Protein AF-A0A932Q1H1-F1 (afdb_monomer)

Nearest PDB structures (foldseek):
  6okh-assembly1_B  TM=9.590E-01  e=2.403E-22  Leptospira borgpetersenii serovar Hardjo-bovis str. JB197
  1wdj-assembly1_C  TM=8.481E-01  e=5.173E-12  Thermus thermophilus
  3ot2-assembly1_B  TM=8.243E-01  e=4.016E-12  Trichormus variabilis ATCC 29413
  1wdj-assembly1_B  TM=8.340E-01  e=1.480E-10  Thermus thermophilus
  5cj4-assembly2_D  TM=5.646E-01  e=1.802E+00  Homo sapiens

Secondary structure (DSSP, 8-state):
-----PPPP-HHHHTTS--SSSEEEEETTEEEEEPPPPHHHHHHHHHHHHHHHHHHHHTT-EEEEESS--EESSSS-EE--SEEEEEGGGGGGB-SS-EES--SEEEEE--TTTHHIIIIIIHHHHHHHT-SEEEEEETTTTEEEEEEEETTEEEEEEEE-TT-EEE-SSSTT-EEESHHHH--

pLDDT: mean 94.81, std 8.39, range [45.94, 98.88]

Sequence (184 aa):
MVVATRVKLNYADLQLFPNDGKRHELIDGEHIMSPAPETKHQDTVGNLFALFRGFVRQNKLGRVFVAPVDVVFSEYDVIEPDIVFVSANRKQIITKTNIRGAPDLVVEILSPSTKEIDRKTKFKLYEKYGVREYWIIDPDAETIEIYALRAEGYVLFQKFSRGDSVRSDVLSGFACMVDELFEV

Solvent-accessible surface area (backbone atoms only — not comparable to full-atom values): 10357 Å² total; per-residue (Å²): 134,86,80,81,78,76,83,62,44,38,56,75,58,58,73,70,57,76,95,76,70,55,51,78,29,28,57,84,11,43,82,45,78,44,73,68,79,57,68,69,51,51,50,34,50,52,40,46,48,52,55,52,46,53,53,31,58,76,68,65,47,45,50,68,49,55,52,89,45,48,37,32,69,48,64,30,29,30,38,52,54,49,31,38,33,39,40,55,95,52,51,84,33,56,56,99,82,38,29,57,43,61,43,45,30,43,32,42,68,46,44,97,87,44,41,70,44,57,71,48,56,47,43,52,49,38,49,74,59,57,29,43,31,41,36,44,31,35,72,88,77,49,33,40,38,36,28,38,55,49,97,94,38,70,40,78,71,52,77,44,41,70,87,34,73,48,72,42,81,88,51,69,88,47,69,49,53,44,49,65,35,74,66,132

Structure (mmCIF, N/CA/C/O backbone):
data_AF-A0A932Q1H1-F1
#
_entry.id   AF-A0A932Q1H1-F1
#
loop_
_atom_site.group_PDB
_atom_site.id
_atom_site.type_symbol
_atom_site.label_atom_id
_atom_site.label_alt_id
_atom_site.label_comp_id
_atom_site.label_asym_id
_atom_site.label_entity_id
_atom_site.label_seq_id
_atom_site.pdbx_PDB_ins_code
_atom_site.Cartn_x
_atom_site.Cartn_y
_atom_site.Cartn_z
_atom_site.occupancy
_atom_site.B_iso_or_equiv
_atom_site.auth_seq_id
_atom_site.auth_comp_id
_atom_site.auth_asym_id
_atom_site.auth_atom_id
_atom_site.pdbx_PDB_model_num
ATOM 1 N N . MET A 1 1 ? 16.935 7.320 -37.375 1.00 47.59 1 MET A N 1
ATOM 2 C CA . MET A 1 1 ? 16.308 7.643 -36.078 1.00 47.59 1 MET A CA 1
ATOM 3 C C . MET A 1 1 ? 16.787 6.585 -35.095 1.00 47.59 1 MET A C 1
ATOM 5 O O . MET A 1 1 ? 16.393 5.438 -35.234 1.00 47.59 1 MET A O 1
ATOM 9 N N . VAL A 1 2 ? 17.756 6.907 -34.236 1.00 45.94 2 VAL A N 1
ATOM 10 C CA . VAL A 1 2 ? 18.303 5.943 -33.265 1.00 45.94 2 VAL A CA 1
ATOM 11 C C . VAL A 1 2 ? 17.427 6.029 -32.023 1.00 45.94 2 VAL A C 1
ATOM 13 O O . VAL A 1 2 ? 17.418 7.059 -31.355 1.00 45.94 2 VAL A O 1
ATOM 16 N N . VAL A 1 3 ? 16.640 4.989 -31.753 1.00 48.88 3 VAL A N 1
ATOM 17 C CA . VAL A 1 3 ? 15.914 4.868 -30.487 1.00 48.88 3 VAL A CA 1
ATOM 18 C C . VAL A 1 3 ? 16.919 4.332 -29.476 1.00 48.88 3 VAL A C 1
ATOM 20 O O . VAL A 1 3 ? 17.354 3.190 -29.588 1.00 48.88 3 VAL A O 1
ATOM 23 N N . ALA A 1 4 ? 17.352 5.171 -28.537 1.00 54.09 4 ALA A N 1
ATOM 24 C CA . ALA A 1 4 ? 18.150 4.708 -27.412 1.00 54.09 4 ALA A CA 1
ATOM 25 C C . ALA A 1 4 ? 17.243 3.872 -26.502 1.00 54.09 4 ALA A C 1
ATOM 27 O O . ALA A 1 4 ? 16.355 4.407 -25.837 1.00 54.09 4 ALA A O 1
ATOM 28 N N . THR A 1 5 ? 17.427 2.556 -26.501 1.00 59.19 5 THR A N 1
ATOM 29 C CA . THR A 1 5 ? 16.734 1.667 -25.571 1.00 59.19 5 THR A CA 1
ATOM 30 C C . THR A 1 5 ? 17.312 1.908 -24.177 1.00 59.19 5 THR A C 1
ATOM 32 O O . THR A 1 5 ? 18.491 1.639 -23.945 1.00 59.19 5 THR A O 1
ATOM 35 N N . ARG A 1 6 ? 16.515 2.451 -23.247 1.00 73.00 6 ARG A N 1
ATOM 36 C CA . ARG A 1 6 ? 16.890 2.475 -21.824 1.00 73.00 6 ARG A CA 1
ATOM 37 C C . ARG A 1 6 ? 17.041 1.031 -21.342 1.00 73.00 6 ARG A C 1
ATOM 39 O O . ARG A 1 6 ? 16.185 0.197 -21.633 1.00 73.00 6 ARG A O 1
ATOM 46 N N . VAL A 1 7 ? 18.127 0.745 -20.629 1.00 86.12 7 VAL A N 1
ATOM 47 C CA . VAL A 1 7 ? 18.314 -0.549 -19.961 1.00 86.12 7 VAL A CA 1
ATOM 48 C C . VAL A 1 7 ? 17.273 -0.643 -18.848 1.00 86.12 7 VAL A C 1
ATOM 50 O O . VAL A 1 7 ? 17.246 0.217 -17.970 1.00 86.12 7 VAL A O 1
ATOM 53 N N . LYS A 1 8 ? 16.399 -1.650 -18.918 1.00 94.62 8 LYS A N 1
ATOM 54 C CA . LYS A 1 8 ? 15.456 -1.979 -17.846 1.00 94.62 8 LYS A CA 1
ATOM 55 C C . LYS A 1 8 ? 16.166 -2.838 -16.814 1.00 94.62 8 LYS A C 1
ATOM 57 O O . LYS A 1 8 ? 16.772 -3.838 -17.193 1.00 94.62 8 LYS A O 1
ATOM 62 N N . LEU A 1 9 ? 16.068 -2.452 -15.547 1.00 97.25 9 LEU A N 1
ATOM 63 C CA . LEU A 1 9 ? 16.539 -3.274 -14.440 1.00 97.25 9 LEU A CA 1
ATOM 64 C C . LEU A 1 9 ? 15.504 -4.340 -14.119 1.00 97.25 9 LEU A C 1
ATOM 66 O O . LEU A 1 9 ? 14.304 -4.075 -14.178 1.00 97.25 9 LEU A O 1
ATOM 70 N N . ASN A 1 10 ? 15.962 -5.527 -13.753 1.00 97.31 10 ASN A N 1
ATOM 71 C CA . ASN A 1 10 ? 15.102 -6.587 -13.252 1.00 97.31 10 ASN A CA 1
ATOM 72 C C . ASN A 1 10 ? 15.294 -6.838 -11.753 1.00 97.31 10 ASN A C 1
ATOM 74 O O . ASN A 1 10 ? 16.150 -6.252 -11.092 1.00 97.31 10 ASN A O 1
ATOM 78 N N . TYR A 1 11 ? 14.503 -7.758 -11.203 1.00 96.88 11 TYR A N 1
ATOM 79 C CA . TYR A 1 11 ? 14.612 -8.139 -9.801 1.00 96.88 11 TYR A CA 1
ATOM 80 C C . TYR A 1 11 ? 16.012 -8.639 -9.420 1.00 96.88 11 TYR A C 1
ATOM 82 O O . TYR A 1 11 ? 16.456 -8.377 -8.309 1.00 96.88 11 TYR A O 1
ATOM 90 N N . ALA A 1 12 ? 16.727 -9.330 -10.314 1.00 96.25 12 ALA A N 1
ATOM 91 C CA . ALA A 1 12 ? 18.087 -9.776 -10.018 1.00 96.25 12 ALA A CA 1
ATOM 92 C C . ALA A 1 12 ? 19.050 -8.588 -9.875 1.00 96.25 12 ALA A C 1
ATOM 94 O O . ALA A 1 12 ? 19.867 -8.595 -8.958 1.00 96.25 12 ALA A O 1
ATOM 95 N N . ASP A 1 13 ? 18.902 -7.556 -10.710 1.00 96.88 13 ASP A N 1
ATOM 96 C CA . ASP A 1 13 ? 19.646 -6.302 -10.579 1.00 96.88 13 ASP A CA 1
ATOM 97 C C . ASP A 1 13 ? 19.304 -5.595 -9.264 1.00 96.88 13 ASP A C 1
ATOM 99 O O . ASP A 1 13 ? 20.210 -5.152 -8.564 1.00 96.88 13 ASP A O 1
ATOM 103 N N . LEU A 1 14 ? 18.017 -5.539 -8.890 1.00 95.62 14 LEU A N 1
ATOM 104 C CA . LEU A 1 14 ? 17.559 -4.915 -7.642 1.00 95.62 14 LEU A CA 1
ATOM 105 C C . LEU A 1 14 ? 18.234 -5.526 -6.407 1.00 95.62 14 LEU A C 1
ATOM 107 O O . LEU A 1 14 ? 18.623 -4.806 -5.494 1.00 95.62 14 LEU A O 1
ATOM 111 N N . GLN A 1 15 ? 18.440 -6.844 -6.391 1.00 94.62 15 GLN A N 1
ATOM 112 C CA . GLN A 1 15 ? 19.093 -7.538 -5.272 1.00 94.62 15 GLN A CA 1
ATOM 113 C C . GLN A 1 15 ? 20.588 -7.202 -5.121 1.00 94.62 15 GLN A C 1
ATOM 115 O O . GLN A 1 15 ? 21.200 -7.580 -4.122 1.00 94.62 15 GLN A O 1
ATOM 120 N N . LEU A 1 16 ? 21.193 -6.510 -6.093 1.00 95.88 16 LEU A N 1
ATOM 121 C CA . LEU A 1 16 ? 22.576 -6.031 -6.022 1.00 95.88 16 LEU A CA 1
ATOM 122 C C . LEU A 1 16 ? 22.689 -4.629 -5.408 1.00 95.88 16 LEU A C 1
ATOM 124 O O . LEU A 1 16 ? 23.805 -4.145 -5.201 1.00 95.88 16 LEU A O 1
ATOM 128 N N . PHE A 1 17 ? 21.565 -3.963 -5.137 1.00 94.44 17 PHE A N 1
ATOM 129 C CA . PHE A 1 17 ? 21.568 -2.634 -4.541 1.00 94.44 17 PHE A CA 1
ATOM 130 C C . PHE A 1 17 ? 22.065 -2.690 -3.090 1.00 94.44 17 PHE A C 1
ATOM 132 O O . PHE A 1 17 ? 21.867 -3.687 -2.38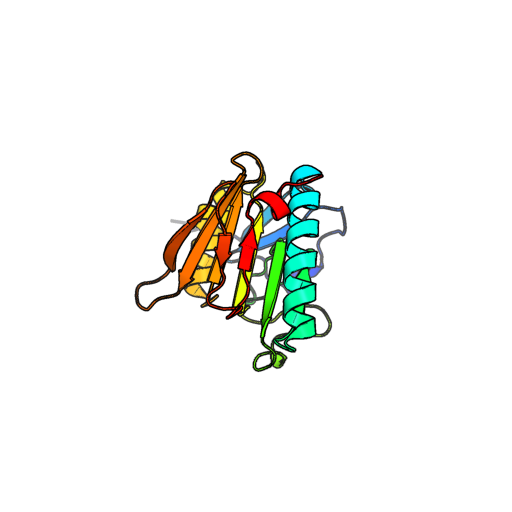9 1.00 94.44 17 PHE A O 1
ATOM 139 N N . PRO A 1 18 ? 22.758 -1.637 -2.624 1.00 92.19 18 PRO A N 1
ATOM 140 C CA . PRO A 1 18 ? 23.287 -1.610 -1.272 1.00 92.19 18 PRO A CA 1
ATOM 141 C C . PRO A 1 18 ? 22.155 -1.535 -0.245 1.00 92.19 18 PRO A C 1
ATOM 143 O O . PRO A 1 18 ? 21.146 -0.873 -0.459 1.00 92.19 18 PRO A O 1
ATOM 146 N N . ASN A 1 19 ? 22.369 -2.137 0.923 1.00 87.81 19 ASN A N 1
ATOM 147 C CA . ASN A 1 19 ? 21.526 -1.888 2.088 1.00 87.81 19 ASN A CA 1
ATOM 148 C C . ASN A 1 19 ? 21.940 -0.556 2.740 1.00 87.81 19 ASN A C 1
ATOM 150 O O . ASN A 1 19 ? 22.687 -0.541 3.718 1.00 87.81 19 ASN A O 1
ATOM 154 N N . ASP A 1 20 ? 21.535 0.562 2.133 1.00 91.44 20 ASP A N 1
ATOM 155 C CA . ASP A 1 20 ? 21.924 1.924 2.527 1.00 91.44 20 ASP A CA 1
ATOM 156 C C . ASP A 1 20 ? 20.825 2.684 3.298 1.00 91.44 20 ASP A C 1
ATOM 158 O O . ASP A 1 20 ? 20.944 3.887 3.536 1.00 91.44 20 ASP A O 1
ATOM 162 N N . GLY A 1 21 ? 19.769 1.973 3.708 1.00 87.69 21 GLY A N 1
ATOM 163 C CA . GLY A 1 21 ? 18.625 2.529 4.431 1.00 87.69 21 GLY A CA 1
ATOM 164 C C . GLY A 1 21 ? 17.605 3.253 3.549 1.00 87.69 21 GLY A C 1
ATOM 165 O O . GLY A 1 21 ? 16.687 3.874 4.086 1.00 87.69 21 GLY A O 1
ATOM 166 N N . LYS A 1 22 ? 17.743 3.199 2.220 1.00 91.38 22 LYS A N 1
ATOM 167 C CA . LYS A 1 22 ? 16.736 3.692 1.273 1.00 91.38 22 LYS A CA 1
ATOM 168 C C . LYS A 1 22 ? 15.858 2.550 0.779 1.00 91.38 22 LYS A C 1
ATOM 170 O O . LYS A 1 22 ? 16.272 1.394 0.751 1.00 91.38 22 LYS A O 1
ATOM 175 N N . ARG A 1 23 ? 14.651 2.904 0.342 1.00 93.25 23 ARG A N 1
ATOM 176 C CA . ARG A 1 23 ? 13.730 1.988 -0.338 1.00 93.25 23 ARG A CA 1
ATOM 177 C C . ARG A 1 23 ? 14.048 2.002 -1.829 1.00 93.25 23 ARG A C 1
ATOM 179 O O . ARG A 1 23 ? 14.139 3.072 -2.437 1.00 93.25 23 ARG A O 1
ATOM 186 N N . HIS A 1 24 ? 14.260 0.816 -2.390 1.00 95.94 24 HIS A N 1
ATOM 187 C CA . HIS A 1 24 ? 14.601 0.610 -3.794 1.00 95.94 24 HIS A CA 1
ATOM 188 C C . HIS A 1 24 ? 13.503 -0.214 -4.460 1.00 95.94 24 HIS A C 1
ATOM 190 O O . HIS A 1 24 ? 13.280 -1.365 -4.107 1.00 95.94 24 HIS A O 1
ATOM 196 N N . GLU A 1 25 ? 12.832 0.376 -5.442 1.00 97.25 25 GLU A N 1
ATOM 197 C CA . GLU A 1 25 ? 11.711 -0.239 -6.150 1.00 97.25 25 GLU A CA 1
ATOM 198 C C . GLU A 1 25 ? 11.950 -0.205 -7.660 1.00 97.25 25 GLU A C 1
ATOM 200 O O . GLU A 1 25 ? 12.678 0.644 -8.176 1.00 97.25 25 GLU A O 1
ATOM 205 N N . LEU A 1 26 ? 11.306 -1.113 -8.381 1.00 98.06 26 LEU A N 1
ATOM 206 C CA . LEU A 1 26 ? 11.254 -1.165 -9.832 1.00 98.06 26 LEU A CA 1
ATOM 207 C C . LEU A 1 26 ? 9.805 -1.051 -10.299 1.00 98.06 26 LEU A C 1
ATOM 209 O O . LEU A 1 26 ? 8.946 -1.819 -9.864 1.00 98.06 26 LEU A O 1
ATOM 213 N N . ILE A 1 27 ? 9.546 -0.132 -11.227 1.00 97.38 27 ILE A N 1
ATOM 214 C CA . ILE A 1 27 ? 8.281 -0.069 -11.965 1.00 97.38 27 ILE A CA 1
ATOM 215 C C . ILE A 1 27 ? 8.605 -0.025 -13.454 1.00 97.38 27 ILE A C 1
ATOM 217 O O . ILE A 1 27 ? 9.299 0.874 -13.918 1.00 97.38 27 ILE A O 1
ATOM 221 N N . ASP A 1 28 ? 8.129 -1.018 -14.202 1.00 96.69 28 ASP A N 1
ATOM 222 C CA . ASP A 1 28 ? 8.501 -1.269 -15.600 1.00 96.69 28 ASP A CA 1
ATOM 223 C C . ASP A 1 28 ? 10.029 -1.298 -15.846 1.00 96.69 28 ASP A C 1
ATOM 225 O O . ASP A 1 28 ? 10.527 -0.948 -16.918 1.00 96.69 28 ASP A O 1
ATOM 229 N N . GLY A 1 29 ? 10.785 -1.726 -14.832 1.00 97.12 29 GLY A N 1
ATOM 230 C CA . GLY A 1 29 ? 12.244 -1.782 -14.823 1.00 97.12 29 GLY A CA 1
ATOM 231 C C . GLY A 1 29 ? 12.934 -0.427 -14.656 1.00 97.12 29 GLY A C 1
ATOM 232 O O . GLY A 1 29 ? 14.161 -0.360 -14.758 1.00 97.12 29 GLY A O 1
ATOM 233 N N . GLU A 1 30 ? 12.183 0.648 -14.400 1.00 96.50 30 GLU A N 1
ATOM 234 C CA . GLU A 1 30 ? 12.737 1.925 -13.955 1.00 96.50 30 GLU A CA 1
ATOM 235 C C . GLU A 1 30 ? 12.958 1.897 -12.441 1.00 96.50 30 GLU A C 1
ATOM 237 O O . GLU A 1 30 ? 12.063 1.542 -11.674 1.00 96.50 30 GLU A O 1
ATOM 242 N N . HIS A 1 31 ? 14.164 2.279 -12.015 1.00 96.19 31 HIS A N 1
ATOM 243 C C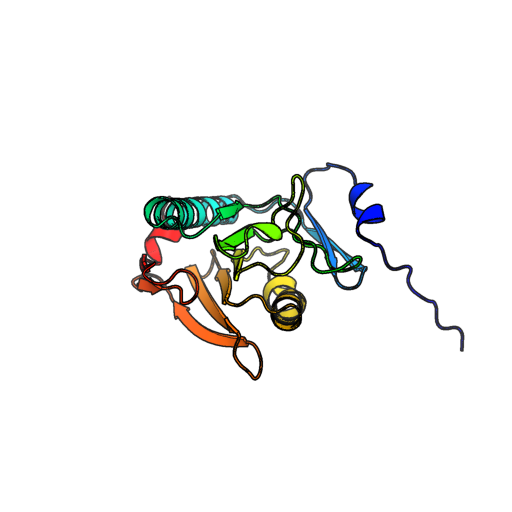A . HIS A 1 31 ? 14.522 2.349 -10.603 1.00 96.19 31 HIS A CA 1
ATOM 244 C C . HIS A 1 31 ? 13.913 3.583 -9.945 1.00 96.19 31 HIS A C 1
ATOM 246 O O . HIS A 1 31 ? 14.199 4.718 -10.330 1.00 96.19 31 HIS A O 1
ATOM 252 N N . ILE A 1 32 ? 13.113 3.343 -8.915 1.00 95.12 32 ILE A N 1
ATOM 253 C CA . ILE A 1 32 ? 12.582 4.356 -8.018 1.00 95.12 32 ILE A CA 1
ATOM 254 C C . ILE A 1 32 ? 13.303 4.207 -6.684 1.00 95.12 32 ILE A C 1
ATOM 256 O O . ILE A 1 32 ? 13.433 3.111 -6.140 1.00 95.12 32 ILE A O 1
ATOM 260 N N . MET A 1 33 ? 13.791 5.327 -6.164 1.00 94.56 33 MET A N 1
ATOM 261 C CA . MET A 1 33 ? 14.416 5.388 -4.853 1.00 94.56 33 MET A CA 1
ATOM 262 C C . MET A 1 33 ? 13.727 6.452 -4.017 1.00 94.56 33 MET A C 1
ATOM 264 O O . MET A 1 33 ? 13.573 7.591 -4.464 1.00 94.56 33 MET A O 1
ATOM 268 N N . SER A 1 34 ? 13.356 6.079 -2.798 1.00 91.94 34 SER A N 1
ATOM 269 C CA . SER A 1 34 ? 12.844 7.003 -1.794 1.00 91.94 34 SER A CA 1
ATOM 270 C C . SER A 1 34 ? 13.698 6.940 -0.524 1.00 91.94 34 SER A C 1
ATOM 272 O O . SER A 1 34 ? 14.189 5.867 -0.154 1.00 91.94 34 SER A O 1
ATOM 274 N N . PRO A 1 35 ? 13.902 8.084 0.154 1.00 91.25 35 PRO A N 1
ATOM 275 C CA . PRO A 1 35 ? 14.586 8.109 1.441 1.00 91.25 35 PRO A CA 1
ATOM 276 C C . PRO A 1 35 ? 13.755 7.392 2.513 1.00 91.25 35 PRO A C 1
ATOM 278 O O . PRO A 1 35 ? 12.585 7.072 2.299 1.00 91.25 35 PRO A O 1
ATOM 281 N N . ALA A 1 36 ? 14.355 7.190 3.686 1.00 89.19 36 ALA A N 1
ATOM 282 C CA . ALA A 1 36 ? 13.612 6.754 4.860 1.00 89.19 36 ALA A CA 1
ATOM 283 C C . ALA A 1 36 ? 12.460 7.738 5.175 1.00 89.19 36 ALA A C 1
ATOM 285 O O . ALA A 1 36 ? 12.645 8.954 5.046 1.00 89.19 36 ALA A O 1
ATOM 286 N N . PRO A 1 37 ? 11.283 7.233 5.576 1.00 88.38 37 PRO A N 1
ATOM 287 C CA . PRO A 1 37 ? 10.125 8.062 5.896 1.00 88.38 37 PRO A CA 1
ATOM 288 C C . PRO A 1 37 ? 10.291 8.817 7.224 1.00 88.38 37 PRO A C 1
ATOM 290 O O . PRO A 1 37 ? 11.108 8.464 8.075 1.00 88.38 37 PRO A O 1
ATOM 293 N N . GLU A 1 38 ? 9.475 9.853 7.411 1.00 92.19 38 GLU A N 1
ATOM 294 C CA . GLU A 1 38 ? 9.417 10.650 8.642 1.00 92.19 38 GLU A CA 1
ATOM 295 C C . GLU A 1 38 ? 8.734 9.886 9.795 1.00 92.19 38 GLU A C 1
ATOM 297 O O . GLU A 1 38 ? 8.001 8.919 9.581 1.00 92.19 38 GLU A O 1
ATOM 302 N N . THR A 1 39 ? 8.933 10.325 11.041 1.00 93.94 39 THR A N 1
ATOM 303 C CA . THR A 1 39 ? 8.405 9.620 12.227 1.00 93.94 39 THR A CA 1
ATOM 304 C C . THR A 1 39 ? 6.883 9.528 12.232 1.00 93.94 39 THR A C 1
ATOM 306 O O . THR A 1 39 ? 6.348 8.465 12.510 1.00 93.94 39 THR A O 1
ATOM 309 N N . LYS A 1 40 ? 6.180 10.586 11.811 1.00 94.44 40 LYS A N 1
ATOM 310 C CA . LYS A 1 40 ? 4.710 10.599 11.723 1.00 94.44 40 LYS A CA 1
ATOM 311 C C . LYS A 1 40 ? 4.160 9.520 10.781 1.00 94.44 40 LYS A C 1
ATOM 313 O O . LYS A 1 40 ? 3.127 8.909 11.053 1.00 94.44 40 LYS A O 1
ATOM 318 N N . HIS A 1 41 ? 4.871 9.255 9.685 1.00 95.75 41 HIS A N 1
ATOM 319 C CA . HIS A 1 41 ? 4.556 8.141 8.795 1.00 95.75 41 HIS A CA 1
ATOM 320 C C . HIS A 1 41 ? 4.757 6.804 9.515 1.00 95.75 41 HIS A C 1
ATOM 322 O O . HIS A 1 41 ? 3.910 5.922 9.414 1.00 95.75 41 HIS A O 1
ATOM 328 N N . GLN A 1 42 ? 5.863 6.639 10.245 1.00 95.62 42 GLN A N 1
ATOM 329 C CA . GLN A 1 42 ? 6.137 5.408 10.993 1.00 95.62 42 GLN A CA 1
ATOM 330 C C . GLN A 1 42 ? 5.120 5.148 12.110 1.00 95.62 42 GLN A C 1
ATOM 332 O O . GLN A 1 42 ? 4.678 4.010 12.253 1.00 95.62 42 GLN A O 1
ATOM 337 N N . ASP A 1 43 ? 4.682 6.181 12.829 1.00 96.75 43 ASP A N 1
ATOM 338 C CA . ASP A 1 43 ? 3.635 6.066 13.850 1.00 96.75 43 ASP A CA 1
ATOM 339 C C . ASP A 1 43 ? 2.310 5.608 13.218 1.00 96.75 43 ASP A C 1
ATOM 341 O O . ASP A 1 43 ? 1.716 4.620 13.651 1.00 96.75 43 ASP A O 1
ATOM 345 N N . THR A 1 44 ? 1.913 6.234 12.100 1.00 97.56 44 THR A N 1
ATOM 346 C CA . THR A 1 44 ? 0.703 5.855 11.343 1.00 97.56 44 THR A CA 1
ATOM 347 C C . THR A 1 44 ? 0.766 4.398 10.864 1.00 97.56 44 THR A C 1
ATOM 349 O O . THR A 1 44 ? -0.206 3.646 10.989 1.00 97.56 44 THR A O 1
ATOM 352 N N . VAL A 1 45 ? 1.923 3.966 10.344 1.00 98.00 45 VAL A N 1
ATOM 353 C CA . VAL A 1 45 ? 2.171 2.570 9.947 1.00 98.00 45 VAL A CA 1
ATOM 354 C C . VAL A 1 45 ? 2.036 1.629 11.144 1.00 98.00 45 VAL A C 1
ATOM 356 O O . VAL A 1 45 ? 1.361 0.603 11.043 1.00 98.00 45 VAL A O 1
ATOM 359 N N . GLY A 1 46 ? 2.662 1.961 12.275 1.00 98.00 46 GLY A N 1
ATOM 360 C CA . GLY A 1 46 ? 2.652 1.144 13.487 1.00 98.00 46 GLY A CA 1
ATOM 361 C C . GLY A 1 46 ? 1.244 0.940 14.041 1.00 98.00 46 GLY A C 1
ATOM 362 O O . GLY A 1 46 ? 0.841 -0.202 14.290 1.00 98.00 46 GLY A O 1
ATOM 363 N N . ASN A 1 47 ? 0.481 2.028 14.152 1.00 98.12 47 ASN A N 1
ATOM 364 C CA . ASN A 1 47 ? -0.899 2.025 14.633 1.00 98.12 47 ASN A CA 1
ATOM 365 C C . ASN A 1 47 ? -1.788 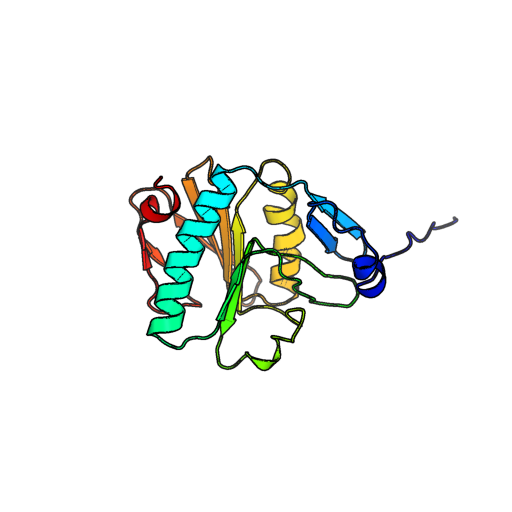1.140 13.750 1.00 98.12 47 ASN A C 1
ATOM 367 O O . ASN A 1 47 ? -2.415 0.188 14.230 1.00 98.12 47 ASN A O 1
ATOM 371 N N . LEU A 1 48 ? -1.776 1.370 12.433 1.00 98.38 48 LEU A N 1
ATOM 372 C CA . LEU A 1 48 ? -2.593 0.588 11.507 1.00 98.38 48 LEU A CA 1
ATOM 373 C C . LEU A 1 48 ? -2.168 -0.884 11.452 1.00 98.38 48 LEU A C 1
ATOM 375 O O . LEU A 1 48 ? -3.016 -1.781 11.439 1.00 98.38 48 LEU A O 1
ATOM 379 N N . PHE A 1 49 ? -0.861 -1.157 11.460 1.00 98.50 49 PHE A N 1
ATOM 380 C CA . PHE A 1 49 ? -0.352 -2.523 11.487 1.00 98.50 49 PHE A CA 1
ATOM 381 C C . PHE A 1 49 ? -0.829 -3.267 12.736 1.00 98.50 49 PHE A C 1
ATOM 383 O O . PHE A 1 49 ? -1.253 -4.418 12.619 1.00 98.50 49 PHE A O 1
ATOM 390 N N . ALA A 1 50 ? -0.804 -2.639 13.915 1.00 98.12 50 ALA A N 1
ATOM 391 C CA . ALA A 1 50 ? -1.277 -3.254 15.152 1.00 98.12 50 ALA A CA 1
ATOM 392 C C . ALA A 1 50 ? -2.765 -3.636 15.065 1.00 98.12 50 ALA A C 1
ATOM 394 O O . ALA A 1 50 ? -3.119 -4.787 15.357 1.00 98.12 50 ALA A O 1
ATOM 395 N N . LEU A 1 51 ? -3.609 -2.719 14.579 1.00 98.00 51 LEU A N 1
ATOM 396 C CA . LEU A 1 51 ? -5.046 -2.938 14.372 1.00 98.00 51 LEU A CA 1
ATOM 397 C C . LEU A 1 51 ? -5.305 -4.090 13.390 1.00 98.00 51 LEU A C 1
ATOM 399 O O . LEU A 1 51 ? -5.991 -5.066 13.720 1.00 98.00 51 LEU A O 1
ATOM 403 N N . PHE A 1 52 ? -4.692 -4.038 12.204 1.00 98.56 52 PHE A N 1
ATOM 404 C CA . PHE A 1 52 ? -4.818 -5.088 11.190 1.00 98.56 52 PHE A CA 1
ATOM 405 C C . PHE A 1 52 ? -4.312 -6.435 11.705 1.00 98.56 52 PHE A C 1
ATOM 407 O O . PHE A 1 52 ? -4.970 -7.466 11.538 1.00 98.56 52 PHE A O 1
ATOM 414 N N . ARG A 1 53 ? -3.142 -6.461 12.351 1.00 98.31 53 ARG A N 1
ATOM 415 C CA . ARG A 1 53 ? -2.505 -7.693 12.827 1.00 98.31 53 ARG A CA 1
ATOM 416 C C . ARG A 1 53 ? -3.327 -8.363 13.919 1.00 98.31 53 ARG A C 1
ATOM 418 O O . ARG A 1 53 ? -3.460 -9.591 13.887 1.00 98.31 53 ARG A O 1
ATOM 425 N N . GLY A 1 54 ? -3.874 -7.587 14.856 1.00 98.31 54 GLY A N 1
ATOM 426 C CA . GLY A 1 54 ? -4.776 -8.075 15.898 1.00 98.31 54 GLY A CA 1
ATOM 427 C C . GLY A 1 54 ? -6.007 -8.744 15.293 1.00 98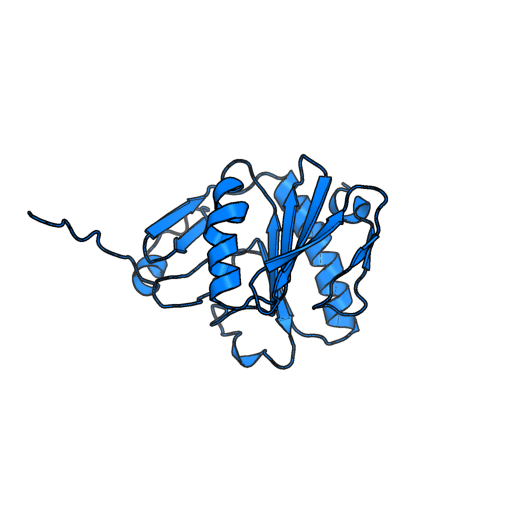.31 54 GLY A C 1
ATOM 428 O O . GLY A 1 54 ? -6.241 -9.937 15.522 1.00 98.31 54 GLY A O 1
ATOM 429 N N . PHE A 1 55 ? -6.717 -8.017 14.428 1.00 98.50 55 PHE A N 1
ATOM 430 C CA . PHE A 1 55 ? -7.929 -8.501 13.769 1.00 98.50 55 PHE A CA 1
ATOM 431 C C . PHE A 1 55 ? -7.682 -9.752 12.912 1.00 98.50 55 PHE A C 1
ATOM 433 O O . PHE A 1 55 ? -8.372 -10.766 13.059 1.00 98.50 55 PHE A O 1
ATOM 440 N N . VAL A 1 56 ? -6.660 -9.729 12.049 1.00 98.50 56 VAL A N 1
ATOM 441 C CA . VAL A 1 56 ? -6.326 -10.849 11.154 1.00 98.50 56 VAL A CA 1
ATOM 442 C C . VAL A 1 56 ? -5.938 -12.099 11.939 1.00 98.50 56 VAL A C 1
ATOM 444 O O . VAL A 1 56 ? -6.315 -13.209 11.550 1.00 98.50 56 VAL A O 1
ATOM 447 N N . ARG A 1 57 ? -5.200 -11.954 13.047 1.00 98.00 57 ARG A N 1
ATOM 448 C CA . ARG A 1 57 ? -4.798 -13.085 13.893 1.00 98.00 57 ARG A CA 1
ATOM 449 C C . ARG A 1 57 ? -5.992 -13.686 14.626 1.00 98.00 57 ARG A C 1
ATOM 451 O O . ARG A 1 57 ? -6.128 -14.909 14.620 1.00 98.00 57 ARG A O 1
ATOM 458 N N . GLN A 1 58 ? -6.835 -12.853 15.235 1.00 98.19 58 GLN A N 1
ATOM 459 C CA . GLN A 1 58 ? -8.019 -13.300 15.973 1.00 98.19 58 GLN A CA 1
ATOM 460 C C . GLN A 1 58 ? -8.977 -14.087 15.071 1.00 98.19 58 GLN A C 1
ATOM 462 O O . GLN A 1 58 ? -9.457 -15.150 15.460 1.00 98.19 58 GLN A O 1
ATOM 467 N N . ASN A 1 59 ? -9.174 -13.615 13.839 1.00 98.19 59 ASN A N 1
ATOM 468 C CA . ASN A 1 59 ? -10.103 -14.205 12.874 1.00 98.19 59 ASN A CA 1
ATOM 469 C C . ASN A 1 59 ? -9.448 -15.221 11.917 1.00 98.19 59 ASN A C 1
ATOM 471 O O . ASN A 1 59 ? -10.113 -15.763 11.038 1.00 98.19 59 ASN A O 1
ATOM 475 N N . LYS A 1 60 ? -8.146 -15.507 12.078 1.00 97.69 60 LYS A N 1
ATOM 476 C CA . LYS A 1 60 ? -7.361 -16.448 11.248 1.00 97.69 60 LYS A CA 1
ATOM 477 C C . LYS A 1 60 ? -7.434 -16.155 9.738 1.00 97.69 60 LYS A C 1
ATOM 479 O O . LYS A 1 60 ? -7.410 -17.076 8.923 1.00 97.69 60 LYS A O 1
ATOM 484 N N . LEU A 1 61 ? -7.473 -14.878 9.362 1.00 98.31 61 LEU A N 1
ATOM 485 C CA . LEU A 1 61 ? -7.750 -14.455 7.982 1.00 98.31 61 LEU A CA 1
ATOM 486 C C . LEU A 1 61 ? -6.543 -14.539 7.046 1.00 98.31 61 LEU A C 1
ATOM 488 O O . LEU A 1 61 ? -6.725 -14.543 5.833 1.00 98.31 61 LEU A O 1
ATOM 492 N N . GLY A 1 62 ? -5.317 -14.620 7.574 1.00 98.06 62 GLY A N 1
ATOM 493 C CA . GLY A 1 62 ? -4.107 -14.638 6.751 1.00 98.06 62 GLY A CA 1
ATOM 494 C C . GLY A 1 62 ? -2.869 -14.093 7.457 1.00 98.06 62 GLY A C 1
ATOM 495 O O . GLY A 1 62 ? -2.556 -14.478 8.592 1.00 98.06 62 GLY A O 1
ATOM 496 N N . ARG A 1 63 ? -2.125 -13.236 6.756 1.00 98.38 63 ARG A N 1
ATOM 497 C CA . ARG A 1 63 ? -0.899 -12.582 7.225 1.00 98.38 63 ARG A CA 1
ATOM 498 C C . ARG A 1 63 ? -0.892 -11.116 6.805 1.00 98.38 63 ARG A C 1
ATOM 500 O O . ARG A 1 63 ? -1.262 -10.800 5.682 1.00 98.38 63 ARG A O 1
ATOM 507 N N . VAL A 1 64 ? -0.438 -10.264 7.719 1.00 98.62 64 VAL A N 1
ATOM 508 C CA . VAL A 1 64 ? -0.160 -8.843 7.475 1.00 98.62 64 VAL A CA 1
ATOM 509 C C . VAL A 1 64 ? 1.346 -8.642 7.588 1.00 98.62 64 VAL A C 1
ATOM 511 O O . VAL A 1 64 ? 1.943 -9.158 8.540 1.00 98.62 64 VAL A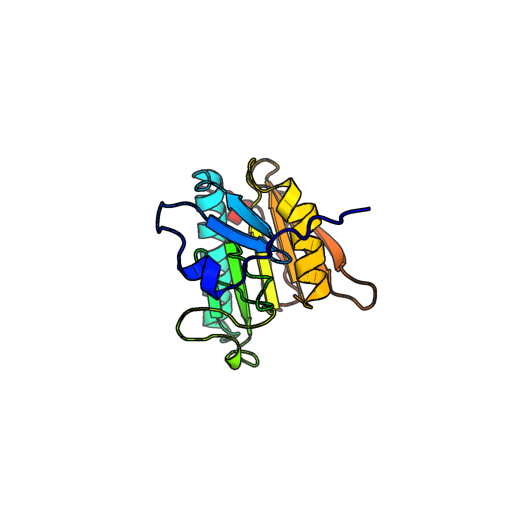 O 1
ATOM 514 N N . PHE A 1 65 ? 1.936 -7.925 6.645 1.00 98.56 65 PHE A N 1
ATOM 515 C CA . PHE A 1 65 ? 3.342 -7.535 6.615 1.00 98.56 65 PHE A CA 1
ATOM 516 C C . PHE A 1 65 ? 3.444 -6.014 6.631 1.00 98.56 65 PHE A C 1
ATOM 518 O O . PHE A 1 65 ? 2.500 -5.334 6.234 1.00 98.56 65 PHE A O 1
ATOM 525 N N . VAL A 1 66 ? 4.580 -5.520 7.104 1.00 98.00 66 VAL A N 1
ATOM 526 C CA . VAL A 1 66 ? 4.955 -4.108 7.099 1.00 98.00 66 VAL A CA 1
ATOM 527 C C . VAL A 1 66 ? 6.290 -3.982 6.367 1.00 98.00 66 VAL A C 1
ATOM 529 O O . VAL A 1 66 ? 7.079 -4.932 6.413 1.00 98.00 66 VAL A O 1
ATOM 532 N N . ALA A 1 67 ? 6.524 -2.864 5.682 1.00 95.56 67 ALA A N 1
ATOM 533 C CA . ALA A 1 67 ? 7.797 -2.592 5.026 1.00 95.56 67 ALA A CA 1
ATOM 534 C C . ALA A 1 67 ? 8.985 -2.668 6.018 1.00 95.56 67 ALA A C 1
ATOM 536 O O . ALA A 1 67 ? 8.830 -2.322 7.195 1.00 95.56 67 ALA A O 1
ATOM 537 N N . PRO A 1 68 ? 10.178 -3.104 5.570 1.00 95.38 68 PRO A N 1
ATOM 538 C CA . PRO A 1 68 ? 10.500 -3.534 4.206 1.00 95.38 68 PRO A CA 1
ATOM 539 C C . PRO A 1 68 ? 9.984 -4.950 3.888 1.00 95.38 68 PRO A C 1
ATOM 541 O O . PRO A 1 68 ? 10.178 -5.894 4.659 1.00 95.38 68 PRO A O 1
ATOM 544 N N . VAL A 1 69 ? 9.335 -5.102 2.728 1.00 96.25 69 VAL A N 1
ATOM 545 C CA . VAL A 1 69 ? 8.927 -6.397 2.163 1.00 96.25 69 VAL A CA 1
ATOM 546 C C . VAL A 1 69 ? 8.760 -6.296 0.646 1.00 96.25 69 VAL A C 1
ATOM 548 O O . VAL A 1 69 ? 7.865 -5.613 0.162 1.00 96.25 69 VAL A O 1
ATOM 551 N N . ASP A 1 70 ? 9.570 -7.042 -0.106 1.00 98.12 70 ASP A N 1
ATOM 552 C CA . ASP A 1 70 ? 9.437 -7.123 -1.563 1.00 98.12 70 ASP A CA 1
ATOM 553 C C . ASP A 1 70 ? 8.088 -7.743 -1.967 1.00 98.12 70 ASP A C 1
ATOM 555 O O . ASP A 1 70 ? 7.799 -8.908 -1.663 1.00 98.12 70 ASP A O 1
ATOM 559 N N . VAL A 1 71 ? 7.296 -7.002 -2.740 1.00 98.75 71 VAL A N 1
ATOM 560 C CA . VAL A 1 71 ? 6.154 -7.495 -3.515 1.00 98.75 71 VAL A CA 1
ATOM 561 C C . VAL A 1 71 ? 6.551 -7.515 -4.989 1.00 98.75 71 VAL A C 1
ATOM 563 O O . VAL A 1 71 ? 6.645 -6.489 -5.658 1.00 98.75 71 VAL A O 1
ATOM 566 N N . VAL A 1 72 ? 6.789 -8.722 -5.494 1.00 98.75 72 VAL A N 1
ATOM 567 C CA . VAL A 1 72 ? 7.241 -9.008 -6.856 1.00 98.75 72 VAL A CA 1
ATOM 568 C C . VAL A 1 72 ? 6.023 -9.342 -7.714 1.00 98.75 72 VAL A C 1
ATOM 570 O O . VAL A 1 72 ? 5.486 -10.452 -7.642 1.00 98.75 72 VAL A O 1
ATOM 573 N N . PHE A 1 73 ? 5.582 -8.394 -8.537 1.00 98.62 73 PHE A N 1
ATOM 574 C CA . PHE A 1 73 ? 4.496 -8.608 -9.498 1.00 98.62 73 PHE A CA 1
ATOM 575 C C . PHE A 1 73 ? 4.995 -9.218 -10.808 1.00 98.62 73 PHE A C 1
ATOM 577 O O . PHE A 1 73 ? 4.326 -10.067 -11.398 1.00 98.62 73 PHE A O 1
ATOM 584 N N . SER A 1 74 ? 6.180 -8.797 -11.250 1.00 98.25 74 SER A N 1
ATOM 585 C CA . SER A 1 74 ? 6.882 -9.333 -12.414 1.00 98.25 74 SER A CA 1
ATOM 586 C C . SER A 1 74 ? 8.394 -9.223 -12.215 1.00 98.25 74 SER A C 1
ATOM 588 O O . SER A 1 74 ? 8.864 -8.747 -11.185 1.00 98.25 74 SER A O 1
ATOM 590 N N . GLU A 1 75 ? 9.173 -9.655 -13.204 1.00 97.12 75 GLU A N 1
ATOM 591 C CA . GLU A 1 75 ? 10.625 -9.454 -13.206 1.00 97.12 75 GLU A CA 1
ATOM 592 C C . GLU A 1 75 ? 11.023 -7.962 -13.189 1.00 97.12 75 GLU A C 1
ATOM 594 O O . GLU A 1 75 ? 12.101 -7.635 -12.703 1.00 97.12 75 GLU A O 1
ATOM 599 N N . TYR A 1 76 ? 10.147 -7.068 -13.662 1.00 98.12 76 TYR A N 1
ATOM 600 C CA . TYR A 1 76 ? 10.407 -5.632 -13.828 1.00 98.12 76 TYR A CA 1
ATOM 601 C C . TYR A 1 76 ? 9.545 -4.741 -12.917 1.00 98.12 76 TYR A C 1
ATOM 603 O O . TYR A 1 76 ? 9.703 -3.524 -12.925 1.00 98.12 76 TYR A O 1
ATOM 611 N N . ASP A 1 77 ? 8.630 -5.336 -12.150 1.00 98.50 77 ASP A N 1
ATOM 612 C CA . ASP A 1 77 ? 7.725 -4.635 -11.238 1.00 98.50 77 ASP A CA 1
ATOM 613 C C . ASP A 1 77 ? 7.876 -5.223 -9.834 1.00 98.50 77 ASP A C 1
ATOM 615 O O . ASP A 1 77 ? 7.313 -6.282 -9.521 1.00 98.50 77 ASP A O 1
ATOM 619 N N . VAL A 1 78 ? 8.664 -4.541 -9.006 1.00 98.44 78 VAL A N 1
ATOM 620 C CA . VAL A 1 78 ? 9.010 -4.947 -7.643 1.00 98.44 78 VAL A CA 1
ATOM 621 C C . VAL A 1 78 ? 8.950 -3.732 -6.741 1.00 98.44 78 VAL A C 1
ATOM 623 O O . VAL A 1 78 ? 9.628 -2.745 -6.984 1.00 98.44 78 VAL A O 1
ATOM 626 N N . ILE A 1 79 ? 8.141 -3.795 -5.702 1.00 97.94 79 ILE A N 1
ATOM 627 C CA . ILE A 1 79 ? 7.865 -2.648 -4.837 1.00 97.94 79 ILE A CA 1
ATOM 628 C C . ILE A 1 79 ? 7.833 -3.088 -3.369 1.00 97.94 79 ILE A C 1
ATOM 630 O O . ILE A 1 79 ? 7.707 -4.279 -3.089 1.00 97.94 79 ILE A O 1
ATOM 634 N N . GLU A 1 80 ? 7.873 -2.144 -2.435 1.00 97.44 80 GLU A N 1
ATOM 635 C CA . GLU A 1 80 ? 7.871 -2.406 -0.987 1.00 97.44 80 GLU A CA 1
ATOM 636 C C . GLU A 1 80 ? 6.738 -1.672 -0.240 1.00 97.44 80 GLU A C 1
ATOM 638 O O . GLU A 1 80 ? 7.025 -0.776 0.551 1.00 97.44 80 GLU A O 1
ATOM 643 N N . PRO A 1 81 ? 5.448 -1.984 -0.472 1.00 98.12 81 PRO A N 1
ATOM 644 C CA . PRO A 1 81 ? 4.353 -1.233 0.143 1.00 98.12 81 PRO A CA 1
ATOM 645 C C . PRO A 1 81 ? 4.440 -1.190 1.668 1.00 98.12 81 PRO A C 1
ATOM 647 O O . PRO A 1 81 ? 4.857 -2.170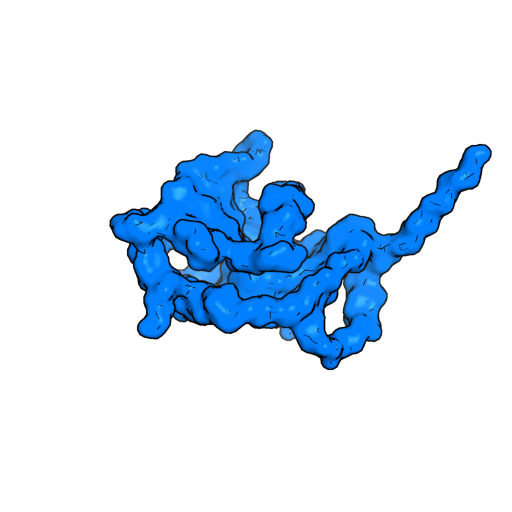 2.293 1.00 98.12 81 PRO A O 1
ATOM 650 N N . ASP A 1 82 ? 3.961 -0.100 2.268 1.00 98.44 82 ASP A N 1
ATOM 651 C CA . ASP A 1 82 ? 4.079 0.096 3.714 1.00 98.44 82 ASP A CA 1
ATOM 652 C C . ASP A 1 82 ? 3.374 -0.991 4.520 1.00 98.44 82 ASP A C 1
ATOM 654 O O . ASP A 1 82 ? 3.936 -1.491 5.494 1.00 98.44 82 ASP A O 1
ATOM 658 N N . ILE A 1 83 ? 2.159 -1.385 4.119 1.00 98.81 83 ILE A N 1
ATOM 659 C CA . ILE A 1 83 ? 1.435 -2.510 4.722 1.00 98.81 83 ILE A CA 1
ATOM 660 C C . ILE A 1 83 ? 0.807 -3.374 3.635 1.00 98.81 83 ILE A C 1
ATOM 662 O O . ILE A 1 83 ? 0.178 -2.897 2.690 1.00 98.81 83 ILE A O 1
ATOM 666 N N . VAL A 1 84 ? 0.928 -4.687 3.814 1.00 98.81 84 VAL A N 1
ATOM 667 C CA . VAL A 1 84 ? 0.402 -5.689 2.889 1.00 98.81 84 VAL A CA 1
ATOM 668 C C . VAL A 1 84 ? -0.404 -6.732 3.644 1.00 98.81 84 VAL A C 1
ATOM 670 O O . VAL A 1 84 ? 0.067 -7.284 4.638 1.00 98.81 84 VAL A O 1
ATOM 673 N N . PHE A 1 85 ? -1.584 -7.085 3.137 1.00 98.88 85 PHE A N 1
ATOM 674 C CA . PHE A 1 85 ? -2.338 -8.246 3.605 1.00 98.88 85 PHE A CA 1
ATOM 675 C C . PHE A 1 85 ? -2.450 -9.321 2.521 1.00 98.88 85 PHE A C 1
ATOM 677 O O . PHE A 1 85 ? -2.827 -9.065 1.376 1.00 98.88 85 PHE A O 1
ATOM 684 N N . VAL A 1 86 ? -2.162 -10.559 2.926 1.00 98.81 86 VAL A N 1
ATOM 685 C CA . VAL A 1 86 ? -2.373 -11.769 2.132 1.00 98.81 86 VAL A CA 1
ATOM 686 C C . VAL A 1 86 ? -3.274 -12.719 2.908 1.00 98.81 86 VAL A C 1
ATOM 688 O O . VAL A 1 86 ? -2.968 -13.149 4.025 1.00 98.81 86 VAL A O 1
ATOM 691 N N . SER A 1 87 ? -4.386 -13.073 2.284 1.00 98.56 87 SER A N 1
ATOM 692 C CA . SER A 1 87 ? -5.407 -13.965 2.813 1.00 98.56 87 SER A CA 1
ATOM 693 C C . SER A 1 87 ? -4.919 -15.410 2.957 1.00 98.56 87 SER A C 1
ATOM 695 O O . SER A 1 87 ? -4.026 -15.889 2.256 1.00 98.56 87 SER A O 1
ATOM 697 N N . ALA A 1 88 ? -5.520 -16.149 3.890 1.00 98.19 88 ALA A N 1
ATOM 698 C CA . ALA A 1 88 ? -5.119 -17.514 4.225 1.00 98.19 88 ALA A CA 1
ATOM 699 C C . ALA A 1 88 ? -5.235 -18.492 3.039 1.00 98.19 88 ALA A C 1
ATOM 701 O O . ALA A 1 88 ? -4.423 -19.413 2.927 1.00 98.19 88 ALA A O 1
ATOM 702 N N . ASN A 1 89 ? -6.205 -18.282 2.143 1.00 97.88 89 ASN A N 1
ATOM 703 C CA . ASN A 1 89 ? -6.391 -19.070 0.918 1.00 97.88 89 ASN A CA 1
ATOM 704 C C . ASN A 1 89 ? -5.400 -18.701 -0.204 1.00 97.88 89 ASN A C 1
ATOM 706 O O . ASN A 1 89 ? -5.321 -19.425 -1.193 1.00 97.88 89 ASN A O 1
ATOM 710 N N . ARG A 1 90 ? -4.635 -17.612 -0.053 1.00 98.19 90 ARG A N 1
ATOM 711 C CA . ARG A 1 90 ? -3.601 -17.171 -0.999 1.00 98.19 90 ARG A CA 1
ATOM 712 C C . ARG A 1 90 ? -2.182 -17.259 -0.445 1.00 98.19 90 ARG A C 1
ATOM 714 O O . ARG A 1 90 ? -1.249 -16.795 -1.089 1.00 98.19 90 ARG A O 1
ATOM 721 N N . LYS A 1 91 ? -1.978 -17.913 0.704 1.00 97.38 91 LYS A N 1
ATOM 722 C CA . LYS A 1 91 ? -0.672 -18.034 1.384 1.00 97.38 91 LYS A CA 1
ATOM 723 C C . LYS A 1 91 ? 0.489 -18.524 0.502 1.00 97.38 91 LYS A C 1
ATOM 725 O O . LYS A 1 91 ? 1.635 -18.274 0.844 1.00 97.38 91 LYS A O 1
ATOM 730 N N . GLN A 1 92 ? 0.214 -19.217 -0.603 1.00 98.38 92 GLN A N 1
ATOM 731 C CA . GLN A 1 92 ? 1.212 -19.705 -1.557 1.00 98.38 92 GLN A CA 1
ATOM 732 C C . GLN A 1 92 ? 2.006 -18.597 -2.263 1.00 98.38 92 GLN A C 1
ATOM 734 O O . GLN A 1 92 ? 3.077 -18.887 -2.783 1.00 98.38 92 GLN A O 1
ATOM 739 N N . ILE A 1 93 ? 1.508 -17.352 -2.290 1.00 98.56 93 ILE A N 1
ATOM 740 C CA . ILE A 1 93 ? 2.269 -16.219 -2.842 1.00 98.56 93 ILE A CA 1
ATOM 741 C C . ILE A 1 93 ? 3.348 -15.717 -1.877 1.00 98.56 93 ILE A C 1
ATOM 743 O O . ILE A 1 93 ? 4.232 -14.973 -2.280 1.00 98.56 93 ILE A O 1
ATOM 747 N N . ILE A 1 94 ? 3.292 -16.114 -0.604 1.00 98.62 94 ILE A N 1
ATOM 748 C CA . ILE A 1 94 ? 4.281 -15.741 0.406 1.00 98.62 94 ILE A CA 1
ATOM 749 C C . ILE A 1 94 ? 5.446 -16.724 0.305 1.00 98.62 94 ILE A C 1
ATOM 751 O O . ILE A 1 94 ? 5.285 -17.920 0.560 1.00 98.62 94 ILE A O 1
ATOM 755 N N . THR A 1 95 ? 6.625 -16.223 -0.045 1.00 98.12 95 THR A N 1
ATOM 756 C CA . THR A 1 95 ? 7.858 -17.011 -0.083 1.00 98.12 95 THR A CA 1
ATOM 757 C C . THR A 1 95 ? 8.686 -16.779 1.180 1.00 98.12 95 THR A C 1
ATOM 759 O O . THR A 1 95 ? 8.265 -16.105 2.121 1.00 98.12 95 THR A O 1
ATOM 762 N N . LYS A 1 96 ? 9.886 -17.363 1.227 1.00 96.19 96 LYS A N 1
ATOM 763 C CA . LYS A 1 96 ? 10.834 -17.125 2.319 1.00 96.19 96 LYS A CA 1
ATOM 764 C C . LYS A 1 96 ? 11.330 -15.673 2.357 1.00 96.19 96 LYS A C 1
ATOM 766 O O . LYS A 1 96 ? 11.676 -15.202 3.434 1.00 96.19 96 LYS A O 1
ATOM 771 N N . THR A 1 97 ? 11.419 -15.010 1.205 1.00 94.06 97 THR A N 1
ATOM 772 C CA . THR A 1 97 ? 12.132 -13.730 1.059 1.00 94.06 97 THR A CA 1
ATOM 773 C C . THR A 1 97 ? 11.269 -12.604 0.502 1.00 94.06 97 THR A C 1
ATOM 775 O O . THR A 1 97 ? 11.664 -11.455 0.610 1.00 94.06 97 THR A O 1
ATOM 778 N N . ASN A 1 98 ? 10.120 -12.909 -0.105 1.00 98.00 98 ASN A N 1
ATOM 779 C CA . ASN A 1 98 ? 9.266 -11.928 -0.777 1.00 98.00 98 ASN A CA 1
ATOM 780 C C . ASN A 1 98 ? 7.825 -12.440 -0.928 1.00 98.00 98 ASN A C 1
ATOM 782 O O . ASN A 1 98 ? 7.512 -13.596 -0.631 1.00 98.00 98 ASN A O 1
ATOM 786 N N . ILE A 1 99 ? 6.948 -11.578 -1.428 1.00 98.75 99 ILE A N 1
ATOM 787 C CA . ILE A 1 99 ? 5.591 -11.907 -1.861 1.00 98.75 99 ILE A CA 1
ATOM 788 C C . ILE A 1 99 ? 5.581 -11.911 -3.394 1.00 98.75 99 ILE A C 1
ATOM 790 O O . ILE A 1 99 ? 5.943 -10.920 -4.016 1.00 98.75 99 ILE A O 1
ATOM 794 N N . ARG A 1 100 ? 5.189 -13.023 -4.025 1.00 98.56 100 ARG A N 1
ATOM 795 C CA . ARG A 1 100 ? 5.158 -13.185 -5.490 1.00 98.56 100 ARG A CA 1
ATOM 796 C C . ARG A 1 100 ? 3.738 -13.181 -6.036 1.00 98.56 100 ARG A C 1
ATOM 798 O O . ARG A 1 100 ? 3.039 -14.192 -5.981 1.00 98.56 100 ARG A O 1
ATOM 805 N N . GLY A 1 101 ? 3.350 -12.056 -6.622 1.00 98.31 101 GLY A N 1
ATOM 806 C CA . GLY A 1 101 ? 2.010 -11.782 -7.129 1.00 98.31 101 GLY A CA 1
ATOM 807 C C . GLY A 1 101 ? 1.247 -10.790 -6.256 1.00 98.31 101 GLY A C 1
ATOM 808 O O . GLY A 1 101 ? 1.692 -10.407 -5.177 1.00 98.31 101 GLY A O 1
ATOM 809 N N . ALA A 1 102 ? 0.075 -10.374 -6.736 1.00 98.44 102 ALA A N 1
ATOM 810 C CA . ALA A 1 102 ? -0.681 -9.301 -6.107 1.00 98.44 102 ALA A CA 1
ATOM 811 C C . ALA A 1 102 ? -1.217 -9.673 -4.721 1.00 98.44 102 ALA A C 1
ATOM 813 O O . ALA A 1 102 ? -1.950 -10.662 -4.616 1.00 98.44 102 ALA A O 1
ATOM 814 N N . PRO A 1 103 ? -0.933 -8.890 -3.670 1.00 98.75 103 PRO A N 1
ATOM 815 C CA . PRO A 1 103 ? -1.603 -9.048 -2.390 1.00 98.75 103 PRO A CA 1
ATOM 816 C C . PRO A 1 103 ? -3.110 -8.811 -2.481 1.00 98.75 103 PRO A C 1
ATOM 818 O O . PRO A 1 103 ? -3.641 -8.352 -3.491 1.00 98.75 103 PRO A O 1
ATOM 821 N N . ASP A 1 104 ? -3.822 -9.156 -1.415 1.00 98.81 104 ASP A N 1
ATOM 822 C CA . ASP A 1 104 ? -5.260 -8.914 -1.347 1.00 98.81 104 ASP A CA 1
ATOM 823 C C . ASP A 1 104 ? -5.571 -7.457 -1.032 1.00 98.81 104 ASP A C 1
ATOM 825 O O . ASP A 1 104 ? -6.495 -6.897 -1.616 1.00 98.81 104 ASP A O 1
ATOM 829 N N . LEU A 1 105 ? -4.775 -6.859 -0.149 1.00 98.81 105 LEU A N 1
ATOM 830 C CA . LEU A 1 105 ? -4.848 -5.452 0.203 1.00 98.81 105 LEU A CA 1
ATOM 831 C C . LEU A 1 105 ? -3.438 -4.878 0.309 1.00 98.81 105 LEU A C 1
ATOM 833 O O . LEU A 1 105 ? -2.529 -5.536 0.828 1.00 98.81 105 LEU A O 1
ATOM 837 N N . VAL A 1 106 ? -3.290 -3.650 -0.179 1.00 98.88 106 VAL A N 1
ATOM 838 C CA . VAL A 1 106 ? -2.089 -2.827 -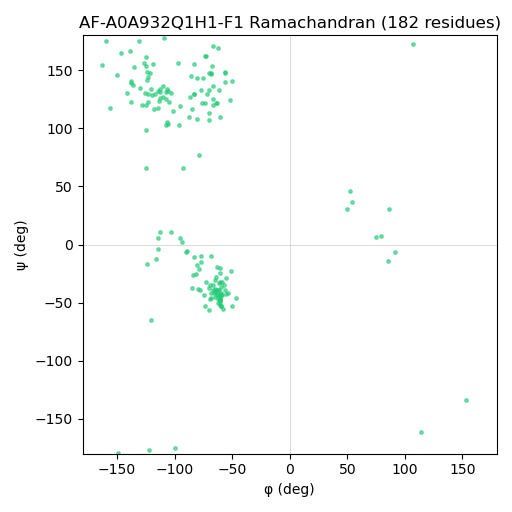0.024 1.00 98.88 106 VAL A CA 1
ATOM 839 C C . VAL A 1 106 ? -2.476 -1.494 0.614 1.00 98.88 106 VAL A C 1
ATOM 841 O O . VAL A 1 106 ? -3.524 -0.935 0.296 1.00 98.88 106 VAL A O 1
ATOM 844 N N . VAL A 1 107 ? -1.628 -0.989 1.505 1.00 98.81 107 VAL A N 1
ATOM 845 C CA . VAL A 1 107 ? -1.708 0.365 2.062 1.00 98.81 107 VAL A CA 1
ATOM 846 C C . VAL A 1 107 ? -0.414 1.098 1.729 1.00 98.81 107 VAL A C 1
ATOM 848 O O . VAL A 1 107 ? 0.664 0.540 1.936 1.00 98.81 107 VAL A O 1
ATOM 851 N N . GLU A 1 108 ? -0.530 2.337 1.260 1.00 98.62 108 GLU A N 1
ATOM 852 C CA . GLU A 1 108 ? 0.577 3.296 1.204 1.00 98.62 108 GLU A CA 1
ATOM 853 C C . GLU A 1 108 ? 0.230 4.491 2.101 1.00 98.62 108 GLU A C 1
ATOM 855 O O . GLU A 1 108 ? -0.864 5.070 2.019 1.00 98.62 108 GLU A O 1
ATOM 860 N N . ILE A 1 109 ? 1.160 4.843 2.980 1.00 98.25 109 ILE A N 1
ATOM 861 C CA . ILE A 1 109 ? 1.096 6.018 3.832 1.00 98.25 109 ILE A CA 1
ATOM 862 C C . ILE A 1 109 ? 1.880 7.107 3.104 1.00 98.25 109 ILE A C 1
ATOM 864 O O . ILE A 1 109 ? 3.064 6.987 2.809 1.00 98.25 109 ILE A O 1
ATOM 868 N N . LEU A 1 110 ? 1.202 8.198 2.777 1.00 96.62 110 LEU A N 1
ATOM 869 C CA . LEU A 1 110 ? 1.801 9.255 1.988 1.00 96.62 110 LEU A CA 1
ATOM 870 C C . LEU A 1 110 ? 2.924 9.936 2.764 1.00 96.62 110 LEU A C 1
ATOM 872 O O . LEU A 1 110 ? 2.782 10.305 3.929 1.00 96.62 110 LEU A O 1
ATOM 876 N N . SER A 1 111 ? 4.016 10.177 2.051 1.00 92.38 111 SER A N 1
ATOM 877 C CA . SER A 1 111 ? 5.105 11.047 2.470 1.00 92.38 111 SER A CA 1
ATOM 878 C C . SER A 1 111 ? 5.355 12.114 1.398 1.00 92.38 111 SER A C 1
ATOM 880 O O . SER A 1 111 ? 4.963 11.922 0.236 1.00 92.38 111 SER A O 1
ATOM 882 N N . PRO A 1 112 ? 6.037 13.230 1.720 1.00 88.69 112 PRO A N 1
ATOM 883 C CA . PRO A 1 112 ? 6.378 14.240 0.720 1.00 88.69 112 PRO A CA 1
ATOM 884 C C . PRO A 1 112 ? 7.155 13.685 -0.486 1.00 88.69 112 PRO A C 1
ATOM 886 O O . PRO A 1 112 ? 7.032 14.221 -1.586 1.00 88.69 112 PRO A O 1
ATOM 889 N N . SER A 1 113 ? 7.937 12.614 -0.302 1.00 86.81 113 SER A N 1
ATOM 890 C CA . SER A 1 113 ? 8.792 12.042 -1.349 1.00 86.81 113 SER A CA 1
ATOM 891 C C . SER A 1 113 ? 8.062 11.074 -2.288 1.00 86.81 113 SER A C 1
ATOM 893 O O . SER A 1 113 ? 8.468 10.950 -3.443 1.00 86.81 113 SER A O 1
ATOM 895 N N . THR A 1 114 ? 6.984 10.418 -1.841 1.00 88.38 114 THR A N 1
ATOM 896 C CA . THR A 1 114 ? 6.303 9.355 -2.609 1.00 88.38 114 THR A CA 1
ATOM 897 C C . THR A 1 114 ? 4.870 9.688 -3.019 1.00 88.38 114 THR A C 1
ATOM 899 O O . THR A 1 114 ? 4.340 9.040 -3.920 1.00 88.38 114 THR A O 1
ATOM 902 N N . LYS A 1 115 ? 4.255 10.744 -2.461 1.00 91.88 115 LYS A N 1
ATOM 903 C CA . LYS A 1 115 ? 2.829 11.078 -2.651 1.00 91.88 115 LYS A CA 1
ATOM 904 C C . LYS A 1 115 ? 2.327 11.024 -4.093 1.00 91.88 115 LYS A C 1
ATOM 906 O O . LYS A 1 115 ? 1.262 10.466 -4.360 1.00 91.88 115 LYS A O 1
ATOM 911 N N . GLU A 1 116 ? 3.077 11.591 -5.032 1.00 94.69 116 GLU A N 1
ATOM 912 C CA . GLU A 1 116 ? 2.697 11.580 -6.449 1.00 94.69 116 GLU A CA 1
ATOM 913 C C . GLU A 1 116 ? 2.798 10.184 -7.079 1.00 94.69 116 GLU A C 1
ATOM 915 O O . GLU A 1 116 ? 1.953 9.808 -7.894 1.00 94.69 116 GLU A O 1
ATOM 920 N N . ILE A 1 117 ? 3.807 9.404 -6.689 1.00 94.31 117 ILE A N 1
ATOM 921 C CA . ILE A 1 117 ? 4.037 8.040 -7.176 1.00 94.31 117 ILE A CA 1
ATOM 922 C C . ILE A 1 117 ? 2.934 7.112 -6.660 1.00 94.31 117 ILE A C 1
ATOM 924 O O . ILE A 1 117 ? 2.344 6.376 -7.455 1.00 94.31 117 ILE A O 1
ATOM 928 N N . ASP A 1 118 ? 2.594 7.202 -5.375 1.00 96.00 118 ASP A N 1
ATOM 929 C CA . ASP A 1 118 ? 1.581 6.358 -4.733 1.00 96.00 118 ASP A CA 1
ATOM 930 C C . ASP A 1 118 ? 0.182 6.616 -5.317 1.00 96.00 118 ASP A C 1
ATOM 932 O O . ASP A 1 118 ? -0.585 5.683 -5.575 1.00 96.00 118 ASP A O 1
ATOM 936 N N . ARG A 1 119 ? -0.135 7.882 -5.625 1.00 97.12 119 ARG A N 1
ATOM 937 C CA . ARG A 1 119 ? -1.432 8.292 -6.194 1.00 97.12 119 ARG A CA 1
ATOM 938 C C . ARG A 1 119 ? -1.583 8.043 -7.691 1.00 97.12 119 ARG A C 1
ATOM 940 O O . ARG A 1 119 ? -2.710 8.025 -8.179 1.00 97.12 119 ARG A O 1
ATOM 947 N N . LYS A 1 120 ? -0.487 7.898 -8.440 1.00 96.88 120 LYS A N 1
ATOM 948 C CA . LYS A 1 120 ? -0.532 7.788 -9.909 1.00 96.88 120 LYS A CA 1
ATOM 949 C C . LYS A 1 120 ? 0.072 6.489 -10.407 1.00 96.88 120 LYS A C 1
ATOM 951 O O . LYS A 1 120 ? -0.619 5.677 -11.018 1.00 96.88 120 LYS A O 1
ATOM 956 N N . THR A 1 121 ? 1.369 6.317 -10.191 1.00 97.31 121 THR A N 1
ATOM 957 C CA . THR A 1 121 ? 2.138 5.228 -10.791 1.00 97.31 121 THR A CA 1
ATOM 958 C C . THR A 1 121 ? 1.805 3.903 -10.121 1.00 97.31 121 THR A C 1
ATOM 960 O O . THR A 1 121 ? 1.380 2.969 -10.802 1.00 97.31 121 THR A O 1
ATOM 963 N N . LYS A 1 122 ? 1.905 3.831 -8.789 1.00 98.12 122 LYS A N 1
ATOM 964 C CA . LYS A 1 122 ? 1.569 2.610 -8.050 1.00 98.12 122 LYS A CA 1
ATOM 965 C C . LYS A 1 122 ? 0.077 2.317 -8.072 1.00 98.12 122 LYS A C 1
ATOM 967 O O . LYS A 1 122 ? -0.291 1.163 -8.216 1.00 98.12 122 LYS A O 1
ATOM 972 N N . PHE A 1 123 ? -0.777 3.341 -8.060 1.00 98.38 123 PHE A N 1
ATOM 973 C CA . PHE A 1 123 ? -2.219 3.168 -8.262 1.00 98.38 123 PHE A CA 1
ATOM 974 C C . PHE A 1 123 ? -2.531 2.325 -9.510 1.00 98.38 123 PHE A C 1
ATOM 976 O O . PHE A 1 123 ? -3.205 1.300 -9.427 1.00 98.38 123 PHE A O 1
ATOM 983 N N . LYS A 1 124 ? -1.970 2.709 -10.666 1.00 98.19 124 LYS A N 1
ATOM 984 C CA . LYS A 1 124 ? -2.134 1.962 -11.924 1.00 98.19 124 LYS A CA 1
ATOM 985 C C . LYS A 1 124 ? -1.468 0.590 -11.883 1.00 98.19 124 LYS A C 1
ATOM 987 O O . LYS A 1 124 ? -1.973 -0.349 -12.491 1.00 98.19 124 LYS A O 1
ATOM 992 N N . LEU A 1 125 ? -0.336 0.467 -11.190 1.00 98.56 125 LEU A N 1
ATOM 993 C CA . LEU A 1 125 ? 0.360 -0.806 -11.011 1.00 98.56 125 LEU A CA 1
ATOM 994 C C . LEU A 1 125 ? -0.511 -1.808 -10.239 1.00 98.56 125 LEU A C 1
ATOM 996 O O . LEU A 1 125 ? -0.722 -2.930 -10.694 1.00 98.56 125 LEU A O 1
ATOM 1000 N N . TYR A 1 126 ? -1.052 -1.384 -9.100 1.00 98.69 126 TYR A N 1
ATOM 1001 C CA . TYR A 1 126 ? -1.926 -2.179 -8.245 1.00 98.69 126 TYR A CA 1
ATOM 1002 C C . TYR A 1 126 ? -3.212 -2.584 -8.961 1.00 98.69 126 TYR A C 1
ATOM 1004 O O . TYR A 1 126 ? -3.598 -3.754 -8.901 1.00 98.69 126 TYR A O 1
ATOM 1012 N N . GLU A 1 127 ? -3.809 -1.657 -9.712 1.00 98.50 127 GLU A N 1
ATOM 1013 C CA . GLU A 1 127 ? -4.973 -1.922 -10.558 1.00 98.50 127 GLU A CA 1
ATOM 1014 C C . GLU A 1 127 ? -4.655 -2.984 -11.618 1.00 98.50 127 GLU A C 1
ATOM 1016 O O . GLU A 1 127 ? -5.338 -4.005 -11.700 1.00 98.50 127 GLU A O 1
ATOM 1021 N N . LYS A 1 128 ? -3.563 -2.788 -12.374 1.00 98.25 128 LYS A N 1
ATOM 1022 C CA . LYS A 1 128 ? -3.095 -3.703 -13.427 1.00 98.25 128 LYS A CA 1
ATOM 1023 C C . LYS A 1 128 ? -2.892 -5.123 -12.906 1.00 98.25 128 LYS A C 1
ATOM 1025 O O . LYS A 1 128 ? -3.228 -6.081 -13.600 1.00 98.25 128 LYS A O 1
ATOM 1030 N N . TYR A 1 129 ? -2.303 -5.269 -11.721 1.00 98.50 129 TYR A N 1
ATOM 1031 C CA . TYR A 1 129 ? -1.979 -6.578 -11.154 1.00 98.50 129 TYR A CA 1
ATOM 1032 C C . TYR A 1 129 ? -3.096 -7.190 -10.305 1.00 98.50 129 TYR A C 1
ATOM 1034 O O . TYR A 1 129 ? -2.987 -8.351 -9.907 1.00 98.50 129 TYR A O 1
ATOM 1042 N N . GLY A 1 130 ? -4.186 -6.463 -10.067 1.00 98.25 130 GLY A N 1
ATOM 1043 C CA . GLY A 1 130 ? -5.374 -7.014 -9.429 1.00 98.25 130 GLY A CA 1
ATOM 1044 C C . GLY A 1 130 ? -5.349 -6.995 -7.900 1.00 98.25 130 GLY A C 1
ATOM 1045 O O . GLY A 1 130 ? -5.940 -7.878 -7.273 1.00 98.25 130 GLY A O 1
ATOM 1046 N N . VAL A 1 131 ? -4.671 -6.024 -7.278 1.00 98.69 131 VAL A N 1
ATOM 1047 C CA . VAL A 1 131 ? -4.783 -5.806 -5.826 1.00 98.69 131 VAL A CA 1
ATOM 1048 C C . VAL A 1 131 ? -6.224 -5.391 -5.517 1.00 98.69 131 VAL A C 1
ATOM 1050 O O . VAL A 1 131 ? -6.727 -4.417 -6.073 1.00 98.69 131 VAL A O 1
ATOM 1053 N N . ARG A 1 132 ? -6.927 -6.145 -4.665 1.00 98.44 132 ARG A N 1
ATOM 1054 C CA . ARG A 1 132 ? -8.392 -6.017 -4.534 1.00 98.44 132 ARG A CA 1
ATOM 1055 C C . ARG A 1 132 ? -8.823 -4.747 -3.810 1.00 98.44 132 ARG A C 1
ATOM 1057 O O . ARG A 1 132 ? -9.881 -4.208 -4.124 1.00 98.44 132 ARG A O 1
ATOM 1064 N N . GLU A 1 133 ? -8.015 -4.281 -2.869 1.00 98.56 133 GLU A N 1
ATOM 1065 C CA . GLU A 1 133 ? -8.278 -3.073 -2.096 1.00 98.56 133 GLU A CA 1
ATOM 1066 C C . GLU A 1 133 ? -6.978 -2.301 -1.873 1.00 98.56 133 GLU A C 1
ATOM 1068 O O . GLU A 1 133 ? -5.969 -2.878 -1.466 1.00 98.56 133 GLU A O 1
ATOM 1073 N N . TYR A 1 134 ? -7.000 -1.006 -2.168 1.00 98.75 134 TYR A N 1
ATOM 1074 C CA . TYR A 1 134 ? -5.847 -0.125 -2.051 1.00 98.75 134 TYR A CA 1
ATOM 1075 C C . TYR A 1 134 ? -6.191 1.063 -1.160 1.00 98.75 134 TYR A C 1
ATOM 1077 O O . TYR A 1 134 ? -7.129 1.809 -1.441 1.00 98.75 134 TYR A O 1
ATOM 1085 N N . TRP A 1 135 ? -5.450 1.214 -0.067 1.00 98.75 135 TRP A N 1
ATOM 1086 C CA . TRP A 1 135 ? -5.614 2.310 0.879 1.00 98.75 135 TRP A CA 1
ATOM 1087 C C . TRP A 1 135 ? -4.508 3.333 0.667 1.00 98.75 135 TRP A C 1
ATOM 1089 O O . TRP A 1 135 ? -3.328 2.986 0.653 1.00 98.75 135 TRP A O 1
ATOM 1099 N N . ILE A 1 136 ? -4.902 4.596 0.554 1.00 98.62 136 ILE A N 1
ATOM 1100 C CA . ILE A 1 136 ? -3.994 5.738 0.559 1.00 98.62 136 ILE A CA 1
ATOM 1101 C C . ILE A 1 136 ? -4.290 6.552 1.810 1.00 98.62 136 ILE A C 1
ATOM 1103 O O . ILE A 1 136 ? -5.395 7.079 1.960 1.00 98.62 136 ILE A O 1
ATOM 1107 N N . ILE A 1 137 ? -3.310 6.663 2.699 1.00 98.50 137 ILE A N 1
ATOM 1108 C CA . ILE A 1 137 ? -3.455 7.372 3.973 1.00 98.50 137 ILE A CA 1
ATOM 1109 C C . ILE A 1 137 ? -2.579 8.609 3.937 1.00 98.50 137 ILE A C 1
ATOM 1111 O O . ILE A 1 137 ? -1.392 8.505 3.670 1.00 98.50 137 ILE A O 1
ATOM 1115 N N . ASP A 1 138 ? -3.149 9.779 4.196 1.00 97.31 138 ASP A N 1
ATOM 1116 C CA . ASP A 1 138 ? -2.407 11.036 4.278 1.00 97.31 138 ASP A CA 1
ATOM 1117 C C . ASP A 1 138 ? -2.292 11.439 5.756 1.00 97.31 138 ASP A C 1
ATOM 1119 O O . ASP A 1 138 ? -3.294 11.896 6.315 1.00 97.31 138 ASP A O 1
ATOM 1123 N N . PRO A 1 139 ? -1.124 11.261 6.410 1.00 95.88 139 PRO A N 1
ATOM 1124 C CA . PRO A 1 139 ? -0.953 11.622 7.817 1.00 95.88 139 PRO A CA 1
ATOM 1125 C C . PRO A 1 139 ? -1.092 13.120 8.075 1.00 95.88 139 PRO A C 1
ATOM 1127 O O . PRO A 1 139 ? -1.466 13.520 9.172 1.00 95.88 139 PRO A O 1
ATOM 1130 N N . ASP A 1 140 ? -0.784 13.971 7.096 1.00 93.75 140 ASP A N 1
ATOM 1131 C CA . ASP A 1 140 ? -0.852 15.426 7.257 1.00 93.75 140 ASP A CA 1
ATOM 1132 C C . ASP A 1 140 ? -2.267 15.957 7.137 1.00 93.75 140 ASP A C 1
ATOM 1134 O O . ASP A 1 140 ? -2.653 16.848 7.891 1.00 93.75 140 ASP A O 1
ATOM 1138 N N . ALA A 1 141 ? -3.049 15.383 6.228 1.00 95.31 141 ALA A N 1
ATOM 1139 C CA . ALA A 1 141 ? -4.472 15.672 6.138 1.00 95.31 141 ALA A CA 1
ATOM 1140 C C . ALA A 1 141 ? -5.319 14.856 7.131 1.00 95.31 141 ALA A C 1
ATOM 1142 O O . ALA A 1 141 ? -6.506 15.141 7.257 1.00 95.31 141 ALA A O 1
ATOM 1143 N N . GLU A 1 142 ? -4.741 13.847 7.788 1.00 96.25 142 GLU A N 1
ATOM 1144 C CA . GLU A 1 142 ? -5.434 12.880 8.652 1.00 96.25 142 GLU A CA 1
ATOM 1145 C C . GLU A 1 142 ? -6.633 12.224 7.940 1.00 96.25 142 GLU A C 1
ATOM 1147 O O . GLU A 1 142 ? -7.746 12.133 8.465 1.00 96.25 142 GLU A O 1
ATOM 1152 N N . THR A 1 143 ? -6.407 11.785 6.695 1.00 97.50 143 THR A N 1
ATOM 1153 C CA . THR A 1 143 ? -7.448 11.174 5.851 1.00 97.50 143 THR A CA 1
ATOM 1154 C C . THR A 1 143 ? -7.058 9.802 5.332 1.00 97.50 143 THR A C 1
ATOM 1156 O O . THR A 1 143 ? -5.881 9.506 5.128 1.00 97.50 143 THR A O 1
ATOM 1159 N N . ILE A 1 144 ? -8.073 8.985 5.055 1.00 98.44 144 ILE A N 1
ATOM 1160 C CA . ILE A 1 144 ? -7.943 7.668 4.430 1.00 98.44 144 ILE A CA 1
ATOM 1161 C C . ILE A 1 144 ? -8.801 7.648 3.169 1.00 98.44 144 ILE A C 1
ATOM 1163 O O . ILE A 1 144 ? -9.986 7.974 3.213 1.00 98.44 144 ILE A O 1
ATOM 1167 N N . GLU A 1 145 ? -8.228 7.236 2.046 1.00 98.44 145 GLU A N 1
ATOM 1168 C CA . GLU A 1 145 ? -8.947 6.949 0.807 1.00 98.44 145 GLU A CA 1
ATOM 1169 C C . GLU A 1 145 ? -8.847 5.453 0.516 1.00 98.44 145 GLU A C 1
ATOM 1171 O O . GLU A 1 145 ? -7.747 4.914 0.411 1.00 98.44 145 GLU A O 1
ATOM 1176 N N . ILE A 1 146 ? -9.994 4.786 0.379 1.00 98.38 146 ILE A N 1
ATOM 1177 C CA . ILE A 1 146 ? -10.052 3.360 0.046 1.00 98.38 146 ILE A CA 1
ATOM 1178 C C . ILE A 1 146 ? -10.535 3.204 -1.384 1.00 98.38 146 ILE A C 1
ATOM 1180 O O . ILE A 1 146 ? -11.621 3.663 -1.735 1.00 98.38 146 ILE A O 1
ATOM 1184 N N . TYR A 1 147 ? -9.760 2.493 -2.189 1.00 98.50 147 TYR A N 1
ATOM 1185 C CA . TYR A 1 147 ? -10.111 2.117 -3.548 1.00 98.50 147 TYR A CA 1
ATOM 1186 C C . TYR A 1 147 ? -10.366 0.618 -3.613 1.00 98.50 147 TYR A C 1
ATOM 1188 O O . TYR A 1 147 ? -9.525 -0.184 -3.208 1.00 98.50 147 TYR A O 1
ATOM 1196 N N . ALA A 1 148 ? -11.523 0.234 -4.142 1.00 97.69 148 ALA A N 1
ATOM 1197 C CA . ALA A 1 148 ? -11.878 -1.162 -4.356 1.00 97.69 148 ALA A CA 1
ATOM 1198 C C . ALA A 1 148 ? -11.782 -1.491 -5.844 1.00 97.69 148 ALA A C 1
ATOM 1200 O O . ALA A 1 148 ? -12.299 -0.751 -6.686 1.00 97.69 148 ALA A O 1
ATOM 1201 N N . LEU A 1 149 ? -11.129 -2.604 -6.179 1.00 98.00 149 LEU A N 1
ATOM 1202 C CA . LEU A 1 149 ? -11.024 -3.049 -7.563 1.00 98.00 149 LEU A CA 1
ATOM 1203 C C . LEU A 1 149 ? -12.367 -3.619 -8.023 1.00 98.00 149 LEU A C 1
ATOM 1205 O O . LEU A 1 149 ? -12.900 -4.564 -7.430 1.00 98.00 149 LEU A O 1
ATOM 1209 N N . ARG A 1 150 ? -12.920 -3.040 -9.088 1.00 95.75 150 ARG A N 1
ATOM 1210 C CA . ARG A 1 150 ? -14.157 -3.468 -9.753 1.00 95.75 150 ARG A CA 1
ATOM 1211 C C . ARG A 1 150 ? -13.862 -3.779 -11.227 1.00 95.75 150 ARG A C 1
ATOM 1213 O O . ARG A 1 150 ? -12.716 -3.737 -11.661 1.00 95.75 150 ARG A O 1
ATOM 1220 N N . ALA A 1 151 ? -14.895 -4.126 -11.998 1.00 93.44 151 ALA A N 1
ATOM 1221 C CA . ALA A 1 151 ? -14.739 -4.562 -13.390 1.00 93.44 151 ALA A CA 1
ATOM 1222 C C . ALA A 1 151 ? -14.066 -3.515 -14.301 1.00 93.44 151 ALA A C 1
ATOM 1224 O O . ALA A 1 151 ? -13.341 -3.890 -15.216 1.00 93.44 151 ALA A O 1
ATOM 1225 N N . GLU A 1 152 ? -14.287 -2.224 -14.037 1.00 93.00 152 GLU A N 1
ATOM 1226 C CA . GLU A 1 152 ? -13.732 -1.112 -14.825 1.00 93.00 152 GLU A CA 1
ATOM 1227 C C . GLU A 1 152 ? -12.433 -0.530 -14.240 1.00 93.00 152 GLU A C 1
ATOM 1229 O O . GLU A 1 152 ? -11.927 0.463 -14.755 1.00 93.00 152 GLU A O 1
ATOM 1234 N N . GLY A 1 153 ? -11.886 -1.137 -13.181 1.00 96.25 153 GLY A N 1
ATOM 1235 C CA . GLY A 1 153 ? -10.719 -0.632 -12.456 1.00 96.25 153 GLY A CA 1
ATOM 1236 C C . GLY A 1 153 ? -11.052 -0.211 -11.027 1.00 96.25 153 GLY A C 1
ATOM 1237 O O . GLY A 1 153 ? -12.056 -0.639 -10.443 1.00 96.25 153 GLY A O 1
ATOM 1238 N N . TYR A 1 154 ? -10.176 0.590 -10.431 1.00 97.94 154 TYR A N 1
ATOM 1239 C CA . TYR A 1 154 ? -10.366 1.093 -9.081 1.00 97.94 154 TYR A CA 1
ATOM 1240 C C . TYR A 1 154 ? -11.473 2.136 -9.013 1.00 97.94 154 TYR A C 1
ATOM 1242 O O . TYR A 1 154 ? -11.468 3.145 -9.714 1.00 97.94 154 TYR A O 1
ATOM 1250 N N . VAL A 1 155 ? -12.385 1.926 -8.070 1.00 96.25 155 VAL A N 1
ATOM 1251 C CA . VAL A 1 155 ? -13.413 2.895 -7.699 1.00 96.25 155 VAL A CA 1
ATOM 1252 C C . VAL A 1 155 ? -13.118 3.368 -6.286 1.00 96.25 155 VAL A C 1
ATOM 1254 O O . VAL A 1 155 ? -12.892 2.540 -5.400 1.00 96.25 155 VAL A O 1
ATOM 1257 N N . LEU A 1 156 ? -13.129 4.687 -6.069 1.00 95.56 156 LEU A N 1
ATOM 1258 C CA . LEU A 1 156 ? -13.083 5.246 -4.720 1.00 95.56 156 LEU A CA 1
ATOM 1259 C C . LEU A 1 156 ? -14.312 4.739 -3.963 1.00 95.56 156 LEU A C 1
ATOM 1261 O O . LEU A 1 156 ? -15.439 5.115 -4.279 1.00 95.56 156 LEU A O 1
ATOM 1265 N N . PHE A 1 157 ? -14.082 3.863 -2.993 1.00 87.06 157 PHE A N 1
ATOM 1266 C CA . PHE A 1 157 ? -15.128 3.330 -2.139 1.00 87.06 157 PHE A CA 1
ATOM 1267 C C . PHE A 1 157 ? -15.624 4.430 -1.209 1.00 87.06 157 PHE A C 1
ATOM 1269 O O . PHE A 1 157 ? -16.802 4.778 -1.231 1.00 87.06 157 PHE A O 1
ATOM 1276 N N . GLN A 1 158 ? -14.705 5.019 -0.442 1.00 89.62 158 GLN A N 1
ATOM 1277 C CA . GLN A 1 158 ? -14.998 6.139 0.438 1.00 89.62 158 GLN A CA 1
ATOM 1278 C C . GLN A 1 158 ? -13.708 6.851 0.863 1.00 89.62 158 GLN A C 1
ATOM 1280 O O . GLN A 1 158 ? -12.623 6.261 0.889 1.00 89.62 158 GLN A O 1
ATOM 1285 N N . LYS A 1 159 ? -13.854 8.136 1.195 1.00 94.94 159 LYS A N 1
ATOM 1286 C CA . LYS A 1 159 ? -12.853 8.935 1.895 1.00 94.94 159 LYS A CA 1
ATOM 1287 C C . LYS A 1 159 ? -13.315 9.167 3.329 1.00 94.94 159 LYS A C 1
ATOM 1289 O O . LYS A 1 159 ? -14.473 9.527 3.534 1.00 94.94 159 LYS A O 1
ATOM 1294 N N . PHE A 1 160 ? -12.412 8.968 4.277 1.00 96.94 160 PHE A N 1
ATOM 1295 C CA . PHE A 1 160 ? -12.656 9.087 5.709 1.00 96.94 160 PHE A CA 1
ATOM 1296 C C . PHE A 1 160 ? -11.729 10.140 6.313 1.00 96.94 160 PHE A C 1
ATOM 1298 O O . PHE A 1 160 ? -10.592 10.306 5.858 1.00 96.94 160 PHE A O 1
ATOM 1305 N N . SER A 1 161 ? -12.222 10.816 7.343 1.00 96.69 161 SER A N 1
ATOM 1306 C CA . SER A 1 161 ? -11.512 11.805 8.155 1.00 96.69 161 SER A CA 1
ATOM 1307 C C . SER A 1 161 ? -11.708 11.484 9.640 1.00 96.69 161 SER A C 1
ATOM 1309 O O . SER A 1 161 ? -12.462 10.578 9.999 1.00 96.69 161 SER A O 1
ATOM 1311 N N . ARG A 1 162 ? -11.048 12.228 10.532 1.00 94.38 162 ARG A N 1
ATOM 1312 C CA . ARG A 1 162 ? -11.264 12.092 11.982 1.00 94.38 162 ARG A CA 1
ATOM 1313 C C . ARG A 1 162 ? -12.744 12.135 12.372 1.00 94.38 162 ARG A C 1
ATOM 1315 O O . ARG A 1 162 ? -13.518 12.919 11.827 1.00 94.38 162 ARG A O 1
ATOM 1322 N N . GLY A 1 163 ? -13.115 11.295 13.334 1.00 95.94 163 GLY A N 1
ATOM 1323 C CA . GLY A 1 163 ? -14.493 11.057 13.759 1.00 95.94 163 GLY A CA 1
ATOM 1324 C C . GLY A 1 163 ? -15.240 10.007 12.932 1.00 95.94 163 GLY A C 1
ATOM 1325 O O . GLY A 1 163 ? -16.276 9.521 13.388 1.00 95.94 163 GLY A O 1
ATOM 1326 N N . ASP A 1 164 ? -14.727 9.609 11.764 1.00 97.38 164 ASP A N 1
ATOM 1327 C CA . ASP A 1 164 ? -15.317 8.528 10.978 1.00 97.38 164 ASP A CA 1
ATOM 1328 C C . ASP A 1 164 ? -14.854 7.145 11.463 1.00 97.38 164 ASP A C 1
ATOM 1330 O O . ASP A 1 164 ? -13.758 6.971 12.002 1.00 97.38 164 ASP A O 1
ATOM 1334 N N . SER A 1 165 ? -15.678 6.128 11.193 1.00 96.94 165 SER A N 1
ATOM 1335 C CA . SER A 1 165 ? -15.286 4.722 11.307 1.00 96.94 165 SER A CA 1
ATOM 1336 C C . SER A 1 165 ? -14.979 4.15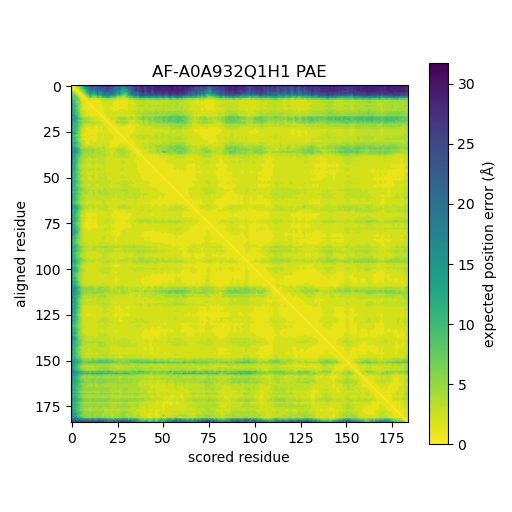9 9.922 1.00 96.94 165 SER A C 1
ATOM 1338 O O . SER A 1 165 ? -15.869 4.049 9.073 1.00 96.94 165 SER A O 1
ATOM 1340 N N . VAL A 1 166 ? -13.719 3.790 9.704 1.00 96.69 166 VAL A N 1
ATOM 1341 C CA . VAL A 1 166 ? -13.243 3.192 8.456 1.00 96.69 166 VAL A CA 1
ATOM 1342 C C . VAL A 1 166 ? -13.460 1.679 8.469 1.00 96.69 166 VAL A C 1
ATOM 1344 O O . VAL A 1 166 ? -13.364 1.038 9.516 1.00 96.69 166 VAL A O 1
ATOM 1347 N N . ARG A 1 167 ? -13.772 1.093 7.306 1.00 96.12 167 ARG A N 1
ATOM 1348 C CA . ARG A 1 167 ? -14.021 -0.347 7.124 1.00 96.12 167 ARG A CA 1
ATOM 1349 C C . ARG A 1 167 ? -13.313 -0.869 5.881 1.00 96.12 167 ARG A C 1
ATOM 1351 O O . ARG A 1 167 ? -13.128 -0.125 4.926 1.00 96.12 167 ARG A O 1
ATOM 1358 N N . SER A 1 168 ? -12.976 -2.155 5.896 1.00 96.50 168 SER A N 1
ATOM 1359 C CA . SER A 1 168 ? -12.379 -2.865 4.758 1.00 96.50 168 SER A CA 1
ATOM 1360 C C . SER A 1 168 ? -13.374 -3.861 4.158 1.00 96.50 168 SER A C 1
ATOM 1362 O O . SER A 1 168 ? -14.015 -4.614 4.900 1.00 96.50 168 SER A O 1
ATOM 1364 N N . ASP A 1 169 ? -13.469 -3.913 2.827 1.00 93.62 169 ASP A N 1
ATOM 1365 C CA . ASP A 1 169 ? -14.210 -4.966 2.122 1.00 93.62 169 ASP A CA 1
ATOM 1366 C C . ASP A 1 169 ? -13.407 -6.281 2.172 1.00 93.62 169 ASP A C 1
ATOM 1368 O O . ASP A 1 169 ? -13.958 -7.354 2.445 1.00 93.62 169 ASP A O 1
ATOM 1372 N N . VAL A 1 170 ? -12.088 -6.205 1.938 1.00 96.50 170 VAL A N 1
ATOM 1373 C CA . VAL A 1 170 ? -11.171 -7.361 1.912 1.00 96.50 170 VAL A CA 1
ATOM 1374 C C . VAL A 1 170 ? -10.985 -7.994 3.292 1.00 96.50 170 VAL A C 1
ATOM 1376 O O . VAL A 1 170 ? -10.975 -9.223 3.404 1.00 96.50 170 VAL A O 1
ATOM 1379 N N . LEU A 1 171 ? -10.856 -7.188 4.345 1.00 96.50 171 LEU A N 1
ATOM 1380 C CA . LEU A 1 171 ? -10.846 -7.636 5.738 1.00 96.50 171 LEU A CA 1
ATOM 1381 C C . LEU A 1 171 ? -12.267 -7.565 6.300 1.00 96.50 171 LEU A C 1
ATOM 1383 O O . LEU A 1 171 ? -12.551 -6.777 7.196 1.00 96.50 171 LEU A O 1
ATOM 1387 N N . SER A 1 172 ? -13.173 -8.384 5.766 1.00 93.31 172 SER A N 1
ATOM 1388 C CA . SER A 1 172 ? -14.595 -8.320 6.116 1.00 93.31 172 SER A CA 1
ATOM 1389 C C . SER A 1 172 ? -14.825 -8.364 7.635 1.00 93.31 172 SER A C 1
ATOM 1391 O O . SER A 1 172 ? -14.393 -9.294 8.317 1.00 93.31 172 SER A O 1
ATOM 1393 N N . GLY A 1 173 ? -15.523 -7.351 8.155 1.00 95.12 173 GLY A N 1
ATOM 1394 C CA . GLY A 1 173 ? -15.788 -7.172 9.587 1.00 95.12 173 GLY A CA 1
ATOM 1395 C C . GLY A 1 173 ? -14.753 -6.322 10.332 1.00 95.12 173 GLY A C 1
ATOM 1396 O O . GLY A 1 173 ? -14.981 -6.002 11.496 1.00 95.12 173 GLY A O 1
ATOM 1397 N N . PHE A 1 174 ? -13.652 -5.932 9.687 1.00 97.56 174 PHE A N 1
ATOM 1398 C CA . PHE A 1 174 ? -12.720 -4.956 10.239 1.00 97.56 174 PHE A CA 1
ATOM 1399 C C . PHE A 1 174 ? -13.358 -3.564 10.250 1.00 97.56 174 PHE A C 1
ATOM 1401 O O . PHE A 1 174 ? -13.909 -3.114 9.241 1.00 97.56 174 PHE A O 1
ATOM 1408 N N . ALA A 1 175 ? -13.235 -2.881 11.384 1.00 96.81 175 ALA A N 1
ATOM 1409 C CA . ALA A 1 175 ? -13.530 -1.468 11.521 1.00 96.81 175 ALA A CA 1
ATOM 1410 C C . ALA A 1 175 ? -12.636 -0.857 12.604 1.00 96.81 175 ALA A C 1
ATOM 1412 O O . ALA A 1 175 ? -12.350 -1.522 13.601 1.00 96.81 175 ALA A O 1
ATOM 1413 N N . CYS A 1 176 ? -12.246 0.399 12.430 1.00 96.38 176 CYS A N 1
ATOM 1414 C CA . CYS A 1 176 ? -11.618 1.214 13.470 1.00 96.38 176 CYS A CA 1
ATOM 1415 C C . CYS A 1 176 ? -12.028 2.678 13.292 1.00 96.38 176 CYS A C 1
ATOM 1417 O O . CYS A 1 176 ? -12.570 3.056 12.247 1.00 96.38 176 CYS A O 1
ATOM 1419 N N . MET A 1 177 ? -11.815 3.494 14.315 1.00 97.62 177 MET A N 1
ATOM 1420 C CA . MET A 1 177 ? -11.927 4.942 14.192 1.00 97.62 177 MET A CA 1
ATOM 1421 C C . MET A 1 177 ? -10.705 5.478 13.454 1.00 97.62 177 MET A C 1
ATOM 1423 O O . MET A 1 177 ? -9.593 4.989 13.641 1.00 97.62 177 MET A O 1
ATOM 1427 N N . VAL A 1 178 ? -10.903 6.491 12.612 1.00 97.19 178 VAL A N 1
ATOM 1428 C CA . VAL A 1 178 ? -9.786 7.159 11.926 1.00 97.19 178 VAL A CA 1
ATOM 1429 C C . VAL A 1 178 ? -8.825 7.796 12.935 1.00 97.19 178 VAL A C 1
ATOM 1431 O O . VAL A 1 178 ? -7.620 7.796 12.715 1.00 97.19 178 VAL A O 1
ATOM 1434 N N . ASP A 1 179 ? -9.346 8.277 14.062 1.00 96.50 179 ASP A N 1
ATOM 1435 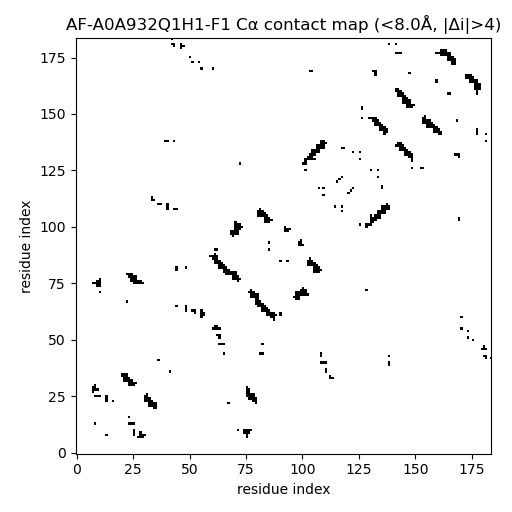C CA . ASP A 1 179 ? -8.574 8.839 15.171 1.00 96.50 179 ASP A CA 1
ATOM 1436 C C . ASP A 1 179 ? -7.478 7.890 15.675 1.00 96.50 179 ASP A C 1
ATOM 1438 O O . ASP A 1 179 ? -6.345 8.328 15.852 1.00 96.50 179 ASP A O 1
ATOM 1442 N N . GLU A 1 180 ? -7.768 6.588 15.788 1.00 95.12 180 GLU A N 1
ATOM 1443 C CA . GLU A 1 180 ? -6.824 5.572 16.288 1.00 95.12 180 GLU A CA 1
ATOM 1444 C C . GLU A 1 180 ? -5.554 5.453 15.426 1.00 95.12 180 GLU A C 1
ATOM 1446 O O . GLU A 1 180 ? -4.543 4.925 15.882 1.00 95.12 180 GLU A O 1
ATOM 1451 N N . LEU A 1 181 ? -5.583 5.915 14.170 1.00 94.50 181 LEU A N 1
ATOM 1452 C CA . LEU A 1 181 ? -4.414 5.870 13.291 1.00 94.50 181 LEU A CA 1
ATOM 1453 C C . LEU A 1 181 ? -3.444 7.027 13.548 1.00 94.50 181 LEU A C 1
ATOM 1455 O O . LEU A 1 181 ? -2.257 6.880 13.258 1.00 94.50 181 LEU A O 1
ATOM 1459 N N . PHE A 1 182 ? -3.930 8.150 14.079 1.00 93.69 182 PHE A N 1
ATOM 1460 C CA . PHE A 1 182 ? -3.169 9.397 14.221 1.00 93.69 182 PHE A CA 1
ATOM 1461 C C . PHE A 1 182 ? -2.913 9.788 15.687 1.00 93.69 182 PHE A C 1
ATOM 1463 O O . PHE A 1 182 ? -2.375 10.861 15.957 1.00 93.69 182 PHE A O 1
ATOM 1470 N N . GLU A 1 183 ? -3.293 8.928 16.633 1.00 82.00 183 GLU A N 1
ATOM 1471 C CA . GLU A 1 183 ? -2.961 9.063 18.052 1.00 82.00 183 GLU A CA 1
ATOM 1472 C C . GLU A 1 183 ? -1.463 8.816 18.319 1.00 82.00 183 GLU A C 1
ATOM 1474 O O . GLU A 1 183 ? -0.815 8.019 17.633 1.00 82.00 183 GLU A O 1
ATOM 1479 N N . VAL A 1 184 ? -0.934 9.521 19.329 1.00 65.81 184 VAL A N 1
ATOM 1480 C CA . VAL A 1 184 ? 0.457 9.455 19.821 1.00 65.81 184 VAL A CA 1
ATOM 1481 C C . VAL A 1 184 ? 0.480 8.871 21.225 1.00 65.81 184 VAL A C 1
ATOM 1483 O O . VAL A 1 184 ? -0.329 9.345 22.057 1.00 65.81 184 VAL A O 1
#

Radius of gyration: 16.5 Å; Cα contacts (8 Å, |Δi|>4): 351; chains: 1; bounding box: 39×35×56 Å

Mean predicted aligned error: 3.67 Å

Foldseek 3Di:
DDDPDDDAAFPVNQVPDDPPQWFWWFDQSDTDIDHHFDVQLVLLLVLVQVLVQVLCVVVVFFDKDAPPAWEDADRRGIGGAGMFGAGPVRCVQDDPGHGYAATQEGEHEDDPGCNVCLVPVVQVVNQVRCRQKYWYAYLVQLKIWIWGQDPVTTDGPDMDHAPDWDDDPSSPPRIDGSVSSRDD